Protein AF-A0A3N0V6P9-F1 (afdb_monomer_lite)

Structure (mmCIF, N/CA/C/O backbone):
data_AF-A0A3N0V6P9-F1
#
_entry.id   AF-A0A3N0V6P9-F1
#
loop_
_atom_site.group_PDB
_atom_site.id
_atom_site.type_symbol
_atom_site.label_atom_id
_atom_site.label_alt_id
_atom_site.label_comp_id
_atom_site.label_asym_id
_atom_site.label_entity_id
_atom_site.label_seq_id
_atom_site.pdbx_PDB_ins_code
_atom_site.Cartn_x
_atom_site.Cartn_y
_atom_site.Cartn_z
_atom_site.occupancy
_atom_site.B_iso_or_equiv
_atom_site.auth_seq_id
_atom_site.auth_comp_id
_atom_site.auth_asym_id
_atom_site.auth_atom_id
_atom_site.pdbx_PDB_model_num
ATOM 1 N N . MET A 1 1 ? 48.865 22.570 58.880 1.00 40.47 1 MET A N 1
ATOM 2 C CA . MET A 1 1 ? 48.980 22.251 57.442 1.00 40.47 1 MET A CA 1
ATOM 3 C C . MET A 1 1 ? 47.650 22.568 56.768 1.00 40.47 1 MET A C 1
ATOM 5 O O . MET A 1 1 ? 46.700 21.821 56.925 1.00 40.47 1 MET A O 1
ATOM 9 N N . LEU A 1 2 ? 47.573 23.731 56.116 1.00 27.56 2 LEU A N 1
ATOM 10 C CA . LEU A 1 2 ? 46.720 23.994 54.942 1.00 27.56 2 LEU A CA 1
ATOM 11 C C . LEU A 1 2 ? 47.221 23.118 53.751 1.00 27.56 2 LEU A C 1
ATOM 13 O O . LEU A 1 2 ? 48.358 22.645 53.849 1.00 27.56 2 LEU A O 1
ATOM 17 N N . PRO A 1 3 ? 46.570 23.078 52.564 1.00 42.66 3 PRO A N 1
ATOM 18 C CA . PRO A 1 3 ? 45.131 23.138 52.224 1.00 42.66 3 PRO A CA 1
ATOM 19 C C . PRO A 1 3 ? 44.757 22.201 51.028 1.00 42.66 3 PRO A C 1
ATOM 21 O O . PRO A 1 3 ? 45.489 21.256 50.769 1.00 42.66 3 PRO A O 1
ATOM 24 N N . LEU A 1 4 ? 43.680 22.534 50.280 1.00 27.66 4 LEU A N 1
ATOM 25 C CA . LEU A 1 4 ? 43.169 22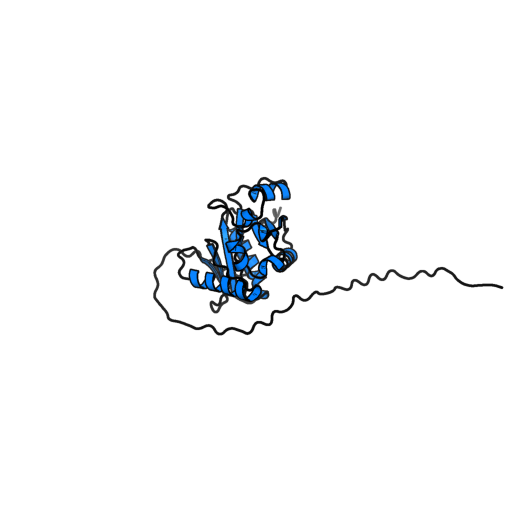.011 48.979 1.00 27.66 4 LEU A CA 1
ATOM 26 C C . LEU A 1 4 ? 42.059 20.942 49.104 1.00 27.66 4 LEU A C 1
ATOM 28 O O . LEU A 1 4 ? 42.207 19.994 49.854 1.00 27.66 4 LEU A O 1
ATOM 32 N N . HIS A 1 5 ? 40.917 20.987 48.406 1.00 30.31 5 HIS A N 1
ATOM 33 C CA . HIS A 1 5 ? 40.491 21.773 47.243 1.00 30.31 5 HIS A CA 1
ATOM 34 C C . HIS A 1 5 ? 38.951 21.914 47.207 1.00 30.31 5 HIS A C 1
ATOM 36 O O . HIS A 1 5 ? 38.216 21.083 47.730 1.00 30.31 5 HIS A O 1
ATOM 42 N N . GLN A 1 6 ? 38.502 22.986 46.552 1.00 37.97 6 GLN A N 1
ATOM 43 C CA . GLN A 1 6 ? 37.127 23.327 46.165 1.00 37.97 6 GLN A CA 1
ATOM 44 C C . GLN A 1 6 ? 36.415 22.226 45.350 1.00 37.97 6 GLN A C 1
ATOM 46 O O . GLN A 1 6 ? 37.093 21.473 44.651 1.00 37.97 6 GLN A O 1
ATOM 51 N N . PRO A 1 7 ? 35.071 22.217 45.269 1.00 30.77 7 PRO A N 1
ATOM 52 C CA . PRO A 1 7 ? 34.388 21.695 44.094 1.00 30.77 7 PRO A CA 1
ATOM 53 C C . PRO A 1 7 ? 34.385 22.753 42.978 1.00 30.77 7 PRO A C 1
ATOM 55 O O . PRO A 1 7 ? 33.879 23.863 43.142 1.00 30.77 7 PRO A O 1
ATOM 58 N N . ALA A 1 8 ? 34.984 22.395 41.843 1.00 31.59 8 ALA A N 1
ATOM 59 C CA . ALA A 1 8 ? 35.006 23.196 40.631 1.00 31.59 8 ALA A CA 1
ATOM 60 C C . ALA A 1 8 ? 33.677 23.083 39.871 1.00 31.59 8 ALA A C 1
ATOM 62 O O . ALA A 1 8 ? 33.212 21.988 39.552 1.00 31.59 8 ALA A O 1
ATOM 63 N N . SER A 1 9 ? 33.108 24.236 39.534 1.00 28.52 9 SER A N 1
ATOM 64 C CA . SER A 1 9 ? 32.105 24.396 38.488 1.00 28.52 9 SER A CA 1
ATOM 65 C C . SER A 1 9 ? 32.720 24.059 37.129 1.00 28.52 9 SER A C 1
ATOM 67 O O . SER A 1 9 ? 33.666 24.726 36.718 1.00 28.52 9 SER A O 1
ATOM 69 N N . PHE A 1 10 ? 32.159 23.093 36.400 1.00 28.36 10 PHE A N 1
ATOM 70 C CA . PHE A 1 10 ? 32.424 22.924 34.969 1.00 28.36 10 PHE A CA 1
ATOM 71 C C . PHE A 1 10 ? 31.134 22.595 34.208 1.00 28.36 10 PHE A C 1
ATOM 73 O O . PHE A 1 10 ? 30.617 21.485 34.244 1.00 28.36 10 PHE A O 1
ATOM 80 N N . LEU A 1 11 ? 30.628 23.639 33.547 1.00 27.77 11 LEU A N 1
ATOM 81 C CA . LEU A 1 11 ? 30.182 23.673 32.152 1.00 27.77 11 LEU A CA 1
ATOM 82 C C . LEU A 1 11 ? 29.432 22.439 31.619 1.00 27.77 11 LEU A C 1
ATOM 84 O O . LEU A 1 11 ? 30.014 21.527 31.035 1.00 27.77 11 LEU A O 1
ATOM 88 N N . THR A 1 12 ? 28.102 22.525 31.657 1.00 27.66 12 THR A N 1
ATOM 89 C CA . THR A 1 12 ? 27.216 21.826 30.720 1.00 27.66 12 THR A CA 1
ATOM 90 C C . THR A 1 12 ? 27.482 22.348 29.306 1.00 27.66 12 THR A C 1
ATOM 92 O O . THR A 1 12 ? 26.934 23.369 28.900 1.00 27.66 12 THR A O 1
ATOM 95 N N . THR A 1 13 ? 28.329 21.657 28.544 1.00 28.89 13 THR A N 1
ATOM 96 C CA . THR A 1 13 ? 28.340 21.767 27.080 1.00 28.89 13 THR A CA 1
ATOM 97 C C . THR A 1 13 ? 27.457 20.658 26.530 1.00 28.89 13 THR A C 1
ATOM 99 O O . THR A 1 13 ? 27.860 19.505 26.408 1.00 28.89 13 THR A O 1
ATOM 102 N N . SER A 1 14 ? 26.218 21.017 26.215 1.00 30.06 14 SER A N 1
ATOM 103 C CA . SER A 1 14 ? 25.311 20.235 25.383 1.00 30.06 14 SER A CA 1
ATOM 104 C C . SER A 1 14 ? 25.813 20.249 23.937 1.00 30.06 14 SER A C 1
ATOM 106 O O . SER A 1 14 ? 25.394 21.071 23.126 1.00 30.06 14 SER A O 1
ATOM 108 N N . GLY A 1 15 ? 26.740 19.346 23.619 1.00 28.70 15 GLY A N 1
ATOM 109 C CA . GLY A 1 15 ? 27.091 18.995 22.246 1.00 28.70 15 GLY A CA 1
ATOM 110 C C . GLY A 1 15 ? 26.073 17.999 21.701 1.00 28.70 15 GLY A C 1
ATOM 111 O O . GLY A 1 15 ? 26.207 16.796 21.915 1.00 28.70 15 GLY A O 1
ATOM 112 N N . GLN A 1 16 ? 25.038 18.491 21.017 1.00 29.91 16 GLN A N 1
ATOM 113 C CA . GLN A 1 16 ? 24.181 17.651 20.184 1.00 29.91 16 GLN A CA 1
ATOM 114 C C . GLN A 1 16 ? 25.020 17.094 19.028 1.00 29.91 16 GLN A C 1
ATOM 116 O O . GLN A 1 16 ? 25.250 17.763 18.023 1.00 29.91 16 GLN A O 1
ATOM 121 N N . ALA A 1 17 ? 25.484 15.855 19.167 1.00 25.83 17 ALA A N 1
ATOM 122 C CA . ALA A 1 17 ? 25.951 15.073 18.037 1.00 25.83 17 ALA A CA 1
ATOM 123 C C . ALA A 1 17 ? 24.723 14.660 17.212 1.00 25.83 17 ALA A C 1
ATOM 125 O O . ALA A 1 17 ? 24.085 13.639 17.478 1.00 25.83 17 ALA A O 1
ATOM 126 N N . SER A 1 18 ? 24.381 15.480 16.215 1.00 26.09 18 SER A N 1
ATOM 127 C CA . SER A 1 18 ? 23.508 15.092 15.106 1.00 26.09 18 SER A CA 1
ATOM 128 C C . SER A 1 18 ? 24.147 13.908 14.391 1.00 26.09 18 SER A C 1
ATOM 130 O O . SER A 1 18 ? 24.982 14.059 13.503 1.00 26.09 18 SER A O 1
ATOM 132 N N . THR A 1 19 ? 23.781 12.706 14.822 1.00 22.33 19 THR A N 1
ATOM 133 C CA . THR A 1 19 ? 24.154 11.478 14.133 1.00 22.33 19 THR A CA 1
ATOM 134 C C . THR A 1 19 ? 23.212 11.342 12.946 1.00 22.33 19 THR A C 1
ATOM 136 O O . THR A 1 19 ? 22.103 10.822 13.060 1.00 22.33 19 THR A O 1
ATOM 139 N N . THR A 1 20 ? 23.640 11.874 11.802 1.00 24.67 20 THR A N 1
ATOM 140 C CA . THR A 1 20 ? 23.042 11.600 10.496 1.00 24.67 20 THR A CA 1
ATOM 141 C C . THR A 1 20 ? 23.155 10.101 10.237 1.00 24.67 20 THR A C 1
ATOM 143 O O . THR A 1 20 ? 24.184 9.613 9.777 1.00 24.67 20 THR A O 1
ATOM 146 N N . LEU A 1 21 ? 22.102 9.349 10.565 1.00 22.59 21 LEU A N 1
ATOM 147 C CA . LEU A 1 21 ? 21.985 7.954 10.165 1.00 22.59 21 LEU A CA 1
ATOM 148 C C . LEU A 1 21 ? 21.672 7.937 8.663 1.00 22.59 21 LEU A C 1
ATOM 150 O O . LEU A 1 21 ? 20.522 8.106 8.242 1.00 22.59 21 LEU A O 1
ATOM 154 N N . ALA A 1 22 ? 22.721 7.798 7.855 1.00 22.44 22 ALA A N 1
ATOM 155 C CA . ALA A 1 22 ? 22.598 7.468 6.447 1.00 22.44 22 ALA A CA 1
ATOM 156 C C . ALA A 1 22 ? 21.789 6.168 6.329 1.00 22.44 22 ALA A C 1
ATOM 158 O O . ALA A 1 22 ? 22.119 5.151 6.941 1.00 22.44 22 ALA A O 1
ATOM 159 N N . LEU A 1 23 ? 20.695 6.216 5.570 1.00 26.66 23 LEU A N 1
ATOM 160 C CA . LEU A 1 23 ? 20.046 5.003 5.085 1.00 26.66 23 LEU A CA 1
ATOM 161 C C . LEU A 1 23 ? 21.101 4.241 4.265 1.00 26.66 23 LEU A C 1
ATOM 163 O O . LEU A 1 23 ? 21.805 4.899 3.496 1.00 26.66 23 LEU A O 1
ATOM 167 N N . PRO A 1 24 ? 21.247 2.912 4.407 1.00 23.08 24 PRO A N 1
ATOM 168 C CA . PRO A 1 24 ? 22.147 2.172 3.537 1.00 23.08 24 PRO A CA 1
ATOM 169 C C . PRO A 1 24 ? 21.692 2.405 2.095 1.00 23.08 24 PRO A C 1
ATOM 171 O O . PRO A 1 24 ? 20.557 2.087 1.732 1.00 23.08 24 PRO A O 1
ATOM 174 N N . ALA A 1 25 ? 22.561 3.038 1.310 1.00 27.23 25 ALA A N 1
ATOM 175 C CA . ALA A 1 25 ? 22.415 3.109 -0.129 1.00 27.23 25 ALA A CA 1
ATOM 176 C C . ALA A 1 25 ? 22.449 1.666 -0.636 1.00 27.23 25 ALA A C 1
ATOM 178 O O . ALA A 1 25 ? 23.434 0.955 -0.445 1.00 27.23 25 ALA A O 1
ATOM 179 N N . PHE A 1 26 ? 21.338 1.204 -1.201 1.00 31.56 26 PHE A N 1
ATOM 180 C CA . PHE A 1 26 ? 21.350 -0.016 -1.985 1.00 31.56 26 PHE A CA 1
ATOM 181 C C . PHE A 1 26 ? 21.955 0.364 -3.334 1.00 31.56 26 PHE A C 1
ATOM 183 O O . PHE A 1 26 ? 21.283 1.001 -4.139 1.00 31.56 26 PHE A O 1
ATOM 190 N N . ASP A 1 27 ? 23.229 0.033 -3.548 1.00 23.55 27 ASP A N 1
ATOM 191 C CA . ASP A 1 27 ? 23.855 0.126 -4.867 1.00 23.55 27 ASP A CA 1
ATOM 192 C C . ASP A 1 27 ? 23.111 -0.822 -5.817 1.00 23.55 27 ASP A C 1
ATOM 194 O O . ASP A 1 27 ? 23.246 -2.048 -5.756 1.00 23.55 27 ASP A O 1
ATOM 198 N N . LEU A 1 28 ? 22.255 -0.244 -6.656 1.00 36.72 28 LEU A N 1
ATOM 199 C CA . LEU A 1 28 ? 21.478 -0.942 -7.669 1.00 36.72 28 LEU A CA 1
ATOM 200 C C . LEU A 1 28 ? 22.229 -0.877 -9.007 1.00 36.72 28 LEU A C 1
ATOM 202 O O . LEU A 1 28 ? 22.453 0.213 -9.534 1.00 36.72 28 LEU A O 1
ATOM 206 N N . PRO A 1 29 ? 22.612 -2.017 -9.610 1.00 24.95 29 PRO A N 1
ATOM 207 C CA . PRO A 1 29 ? 23.024 -2.021 -11.003 1.00 24.95 29 PRO A CA 1
ATOM 208 C C . PRO A 1 29 ? 21.803 -1.758 -11.897 1.00 24.95 29 PRO A C 1
ATOM 210 O O . PRO A 1 29 ? 20.787 -2.452 -11.808 1.00 24.95 29 PRO A O 1
ATOM 213 N N . CYS A 1 30 ? 21.933 -0.751 -12.764 1.00 24.05 30 CYS A N 1
ATOM 214 C CA . CYS A 1 30 ? 20.975 -0.393 -13.808 1.00 24.05 30 CYS A CA 1
ATOM 215 C C . CYS A 1 30 ? 20.651 -1.627 -14.673 1.00 24.05 30 CYS A C 1
ATOM 217 O O . CYS A 1 30 ? 21.549 -2.233 -15.262 1.00 24.05 30 CYS A O 1
ATOM 219 N N . MET A 1 31 ? 19.381 -2.038 -14.714 1.00 28.66 31 MET A N 1
ATOM 220 C CA . MET A 1 31 ? 18.925 -3.165 -15.533 1.00 28.66 31 MET A CA 1
ATOM 221 C C . MET A 1 31 ? 18.583 -2.672 -16.947 1.00 28.66 31 MET A C 1
ATOM 223 O O . MET A 1 31 ? 17.867 -1.680 -17.073 1.00 28.66 31 MET A O 1
ATOM 227 N N . PRO A 1 32 ? 19.032 -3.351 -18.017 1.00 26.88 32 PRO A N 1
ATOM 228 C CA . PRO A 1 32 ? 18.647 -2.997 -19.376 1.00 26.88 32 PRO A CA 1
ATOM 229 C C . PRO A 1 32 ? 17.212 -3.454 -19.682 1.00 26.88 32 PRO A C 1
ATOM 231 O O . PRO A 1 32 ? 16.840 -4.604 -19.444 1.00 26.88 32 PRO A O 1
ATOM 234 N N . VAL A 1 33 ? 16.413 -2.543 -20.240 1.00 32.34 33 VAL A N 1
ATOM 235 C CA . VAL A 1 33 ? 15.025 -2.766 -20.669 1.00 32.34 33 VAL A CA 1
ATOM 236 C C . VAL A 1 33 ? 15.004 -3.380 -22.073 1.00 32.34 33 VAL A C 1
ATOM 238 O O . VAL A 1 33 ? 15.502 -2.794 -23.035 1.00 32.34 33 VAL A O 1
ATOM 24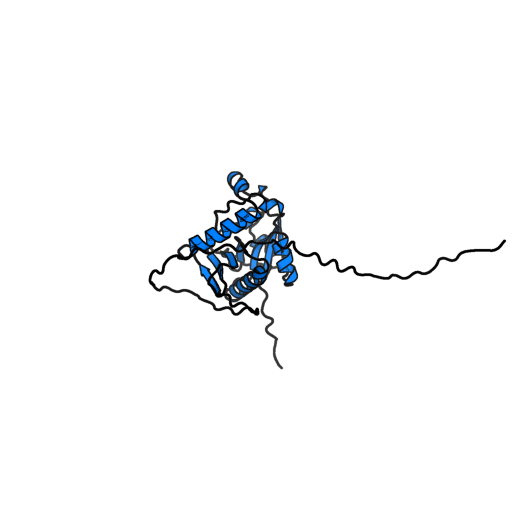1 N N . HIS A 1 34 ? 14.403 -4.564 -22.212 1.00 29.44 34 HIS A N 1
ATOM 242 C CA . HIS A 1 34 ? 14.135 -5.178 -23.513 1.00 29.44 34 HIS A CA 1
ATOM 243 C C . HIS A 1 34 ? 12.886 -4.554 -24.151 1.00 29.44 34 HIS A C 1
ATOM 245 O O . HIS A 1 34 ? 11.764 -4.770 -23.700 1.00 29.44 34 HIS A O 1
ATOM 251 N N . GLN A 1 35 ? 13.085 -3.799 -25.234 1.00 29.03 35 GLN A N 1
ATOM 252 C CA . GLN A 1 35 ? 12.011 -3.241 -26.059 1.00 29.03 35 GLN A CA 1
ATOM 253 C C . GLN A 1 35 ? 11.335 -4.335 -26.898 1.00 29.03 35 GLN A C 1
ATOM 255 O O . GLN A 1 35 ? 12.020 -5.096 -27.584 1.00 29.03 35 GLN A O 1
ATOM 260 N N . HIS A 1 36 ? 9.999 -4.375 -26.921 1.00 31.91 36 HIS A N 1
ATOM 261 C CA . HIS A 1 36 ? 9.228 -5.087 -27.946 1.00 31.91 36 HIS A CA 1
ATOM 262 C C . HIS A 1 36 ? 8.000 -4.279 -28.399 1.00 31.91 36 HIS A C 1
ATOM 264 O O . HIS A 1 36 ? 7.076 -4.037 -27.634 1.00 31.91 36 HIS A O 1
ATOM 270 N N . GLY A 1 37 ? 8.023 -3.898 -29.683 1.00 28.23 37 GLY A N 1
ATOM 271 C CA . GLY A 1 37 ? 6.925 -4.085 -30.643 1.00 28.23 37 GLY A CA 1
ATOM 272 C C . GLY A 1 37 ? 5.592 -3.356 -30.437 1.00 28.23 37 GLY A C 1
ATOM 273 O O . GLY A 1 37 ? 4.727 -3.807 -29.699 1.00 28.23 37 GLY A O 1
ATOM 274 N N . LYS A 1 38 ? 5.374 -2.304 -31.239 1.00 32.94 38 LYS A N 1
ATOM 275 C CA . LYS A 1 38 ? 4.105 -1.571 -31.428 1.00 32.94 38 LYS A CA 1
ATOM 276 C C . LYS A 1 38 ? 2.928 -2.475 -31.847 1.00 32.94 38 LYS A C 1
ATOM 278 O O . LYS A 1 38 ? 3.032 -3.200 -32.832 1.00 32.94 38 LYS A O 1
ATOM 283 N N . GLY A 1 39 ? 1.765 -2.278 -31.219 1.00 26.17 39 GLY A N 1
ATOM 284 C CA . GLY A 1 39 ? 0.455 -2.782 -31.653 1.00 26.17 39 GLY A CA 1
ATOM 285 C C . GLY A 1 39 ? -0.655 -1.755 -31.383 1.00 26.17 39 GLY A C 1
ATOM 286 O O . GLY A 1 39 ? -0.621 -1.054 -30.378 1.00 26.17 39 GLY A O 1
ATOM 287 N N . ARG A 1 40 ? -1.579 -1.593 -32.336 1.00 29.25 40 ARG A N 1
ATOM 288 C CA . ARG A 1 40 ? -2.524 -0.468 -32.486 1.00 29.25 40 ARG A CA 1
ATOM 289 C C . ARG A 1 40 ? -3.658 -0.408 -31.445 1.00 29.25 40 ARG A C 1
ATOM 291 O O . ARG A 1 40 ? -4.061 -1.404 -30.863 1.00 29.25 40 ARG A O 1
ATOM 298 N N . GLN A 1 41 ? -4.168 0.817 -31.306 1.00 35.31 41 GLN A N 1
ATOM 299 C CA . GLN A 1 41 ? -5.192 1.342 -30.398 1.00 35.31 41 GLN A CA 1
ATOM 300 C C . GLN A 1 41 ? -6.560 0.650 -30.492 1.00 35.31 41 GLN A C 1
ATOM 302 O O . GLN A 1 41 ? -7.071 0.464 -31.594 1.00 35.31 41 GLN A O 1
ATOM 307 N N . HIS A 1 42 ? -7.207 0.452 -29.340 1.00 27.98 42 HIS A N 1
ATOM 308 C CA . HIS A 1 42 ? -8.659 0.565 -29.170 1.00 27.98 42 HIS A CA 1
ATOM 309 C C . HIS A 1 42 ? -8.940 1.374 -27.897 1.00 27.98 42 HIS A C 1
ATOM 311 O O . HIS A 1 42 ? -8.311 1.173 -26.859 1.00 27.98 42 HIS A O 1
ATOM 317 N N . ALA A 1 43 ? -9.809 2.371 -28.036 1.00 34.69 43 ALA A N 1
ATOM 318 C CA . ALA A 1 43 ? -10.104 3.383 -27.037 1.00 34.69 43 ALA A CA 1
ATOM 319 C C . ALA A 1 43 ? -11.169 2.889 -26.055 1.00 34.69 43 ALA A C 1
ATOM 321 O O . ALA A 1 43 ? -12.235 2.477 -26.499 1.00 34.69 43 ALA A O 1
ATOM 322 N N . GLN A 1 44 ? -10.909 3.004 -24.748 1.00 30.67 44 GLN A N 1
ATOM 323 C CA . GLN A 1 44 ? -11.935 3.212 -23.722 1.00 30.67 44 GLN A CA 1
ATOM 324 C C . GLN A 1 44 ? -11.306 3.752 -22.423 1.00 30.67 44 GLN A C 1
ATOM 326 O O . GLN A 1 44 ? -10.188 3.403 -22.053 1.00 30.67 44 GLN A O 1
ATOM 331 N N . SER A 1 45 ? -12.035 4.707 -21.843 1.00 34.09 45 SER A N 1
ATOM 332 C CA . SER A 1 45 ? -11.737 5.677 -20.778 1.00 34.09 45 SER A CA 1
ATOM 333 C C . SER A 1 45 ? -10.535 5.403 -19.854 1.00 34.09 45 SER A C 1
ATOM 335 O O . SER A 1 45 ? -10.617 4.635 -18.900 1.00 34.09 45 SER A O 1
ATOM 337 N N . ARG A 1 46 ? -9.425 6.113 -20.102 1.00 34.16 46 ARG A N 1
ATOM 338 C CA . ARG A 1 46 ? -8.271 6.238 -19.198 1.00 34.16 46 ARG A CA 1
ATOM 339 C C . ARG A 1 46 ? -8.406 7.542 -18.415 1.00 34.16 46 ARG A C 1
ATOM 341 O O . ARG A 1 46 ? -8.421 8.608 -19.025 1.00 34.16 46 ARG A O 1
ATOM 348 N N . HIS A 1 47 ? -8.446 7.486 -17.088 1.00 36.38 47 HIS A N 1
ATOM 349 C CA . HIS A 1 47 ? -8.292 8.682 -16.257 1.00 36.38 47 HIS A CA 1
ATOM 350 C C . HIS A 1 47 ? -6.794 8.973 -16.086 1.00 36.38 47 HIS A C 1
ATOM 352 O O . HIS A 1 47 ? -6.168 8.559 -15.115 1.00 36.38 47 HIS A O 1
ATOM 358 N N . HIS A 1 48 ? -6.202 9.618 -17.094 1.00 33.12 48 HIS A N 1
ATOM 359 C CA . HIS A 1 48 ? -4.828 10.117 -17.056 1.00 33.12 48 HIS A CA 1
ATOM 360 C C . HIS A 1 48 ? -4.799 11.421 -16.253 1.00 33.12 48 HIS A C 1
ATOM 362 O O . HIS A 1 48 ? -5.477 12.380 -16.620 1.00 33.12 48 HIS A O 1
ATOM 368 N N . ALA A 1 49 ? -4.034 11.462 -15.165 1.00 30.59 49 ALA A N 1
ATOM 369 C CA .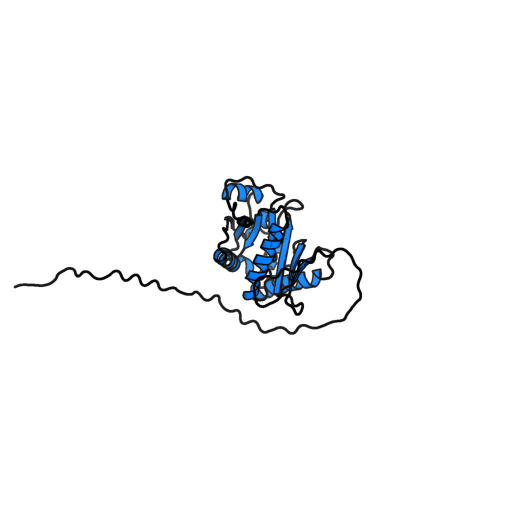 ALA A 1 49 ? -3.726 12.700 -14.463 1.00 30.59 49 ALA A CA 1
ATOM 370 C C . ALA A 1 49 ? -2.222 12.959 -14.598 1.00 30.59 49 ALA A C 1
ATOM 372 O O . ALA A 1 49 ? -1.412 12.296 -13.951 1.00 30.59 49 ALA A O 1
ATOM 373 N N . ASP A 1 50 ? -1.849 13.922 -15.445 1.00 32.94 50 ASP A N 1
ATOM 374 C CA . ASP A 1 50 ? -0.483 14.448 -15.507 1.00 32.94 50 ASP A CA 1
ATOM 375 C C . ASP A 1 50 ? -0.207 15.256 -14.239 1.00 32.94 50 ASP A C 1
ATOM 377 O O . ASP A 1 50 ? -0.447 16.463 -14.161 1.00 32.94 50 ASP A O 1
ATOM 381 N N . VAL A 1 51 ? 0.271 14.577 -13.203 1.00 37.59 51 VAL A N 1
ATOM 382 C CA . VAL A 1 51 ? 0.657 15.229 -11.959 1.00 37.59 51 VAL A CA 1
ATOM 383 C C . VAL A 1 51 ? 2.111 15.685 -12.062 1.00 37.59 51 VAL A C 1
ATOM 385 O O . VAL A 1 51 ? 3.044 14.892 -11.943 1.00 37.59 51 VAL A O 1
ATOM 388 N N . ARG A 1 52 ? 2.321 16.998 -12.191 1.00 34.59 52 ARG A N 1
ATOM 389 C CA . ARG A 1 52 ? 3.645 17.614 -12.018 1.00 34.59 52 ARG A CA 1
ATOM 390 C C . ARG A 1 52 ? 3.983 17.709 -10.528 1.00 34.59 52 ARG A C 1
ATOM 392 O O . ARG A 1 52 ? 3.653 18.692 -9.873 1.00 34.59 52 ARG A O 1
ATOM 399 N N . LEU A 1 53 ? 4.634 16.686 -9.985 1.00 42.25 53 LEU A N 1
ATOM 400 C CA . LEU A 1 53 ? 5.232 16.747 -8.649 1.00 42.25 53 LEU A CA 1
ATOM 401 C C . LEU A 1 53 ? 6.524 17.580 -8.718 1.00 42.25 53 LEU A C 1
ATOM 403 O O . LEU A 1 53 ? 7.344 17.363 -9.606 1.00 42.25 53 LEU A O 1
ATOM 407 N N . HIS A 1 54 ? 6.710 18.552 -7.816 1.00 36.69 54 HIS A N 1
ATOM 408 C CA . HIS A 1 54 ? 7.881 19.441 -7.819 1.00 36.69 54 HIS A CA 1
ATOM 409 C C . HIS A 1 54 ? 9.198 18.662 -7.609 1.00 36.69 54 HIS A C 1
ATOM 411 O O . HIS A 1 54 ? 9.592 18.345 -6.488 1.00 36.69 54 HIS A O 1
ATOM 417 N N . GLY A 1 55 ? 9.878 18.387 -8.724 1.00 44.84 55 GLY A N 1
ATOM 418 C CA . GLY A 1 55 ? 11.211 17.805 -8.869 1.00 44.84 55 GLY A CA 1
ATOM 419 C C . GLY A 1 55 ? 11.605 17.799 -10.360 1.00 44.84 55 GLY A C 1
ATOM 420 O O . GLY A 1 55 ? 10.728 17.921 -11.213 1.00 44.84 55 GLY A O 1
ATOM 421 N N . PRO A 1 56 ? 12.895 17.690 -10.721 1.00 46.28 56 PRO A N 1
ATOM 422 C CA . PRO A 1 56 ? 13.366 17.812 -12.111 1.00 46.28 56 PRO A CA 1
ATOM 423 C C . PRO A 1 56 ? 12.975 16.648 -13.043 1.00 46.28 56 PRO A C 1
ATOM 425 O O . PRO A 1 56 ? 13.373 16.646 -14.203 1.00 46.28 56 PRO A O 1
ATOM 428 N N . GLN A 1 57 ? 12.208 15.663 -12.572 1.00 57.75 57 GLN A N 1
ATOM 429 C CA . GLN A 1 57 ? 11.773 14.519 -13.373 1.00 57.75 57 GLN A CA 1
ATOM 430 C C . GLN A 1 57 ? 10.259 14.566 -13.561 1.00 57.75 57 GLN A C 1
ATOM 432 O O . GLN A 1 57 ? 9.499 14.509 -12.595 1.00 57.75 57 GLN A O 1
ATOM 437 N N . GLN A 1 58 ? 9.828 14.686 -14.818 1.00 75.19 58 GLN A N 1
ATOM 438 C CA . GLN A 1 58 ? 8.435 14.463 -15.188 1.00 75.19 58 GLN A CA 1
ATOM 439 C C . GLN A 1 58 ? 8.104 13.002 -14.908 1.00 75.19 58 GLN A C 1
ATOM 441 O O . GLN A 1 58 ? 8.809 12.104 -15.368 1.00 75.19 58 GLN A O 1
ATOM 446 N N . VAL A 1 59 ? 7.050 12.790 -14.130 1.00 87.12 59 VAL A N 1
ATOM 447 C CA . VAL A 1 59 ? 6.548 11.461 -13.813 1.00 87.12 59 VAL A CA 1
ATOM 448 C C . VAL A 1 59 ? 5.108 11.344 -14.271 1.00 87.12 59 VAL A C 1
ATOM 450 O O . VAL A 1 59 ? 4.321 12.279 -14.124 1.00 87.12 59 VAL A O 1
ATOM 453 N N . THR A 1 60 ? 4.764 10.182 -14.805 1.00 91.25 60 THR A N 1
ATOM 454 C CA . THR A 1 60 ? 3.399 9.844 -15.194 1.00 91.25 60 THR A CA 1
ATOM 455 C C . THR A 1 60 ? 2.802 8.937 -14.132 1.00 91.25 60 THR A C 1
ATOM 457 O O . THR A 1 60 ? 3.395 7.920 -13.764 1.00 91.25 60 THR A O 1
ATOM 460 N N . VAL A 1 61 ? 1.617 9.298 -13.641 1.00 92.88 61 VAL A N 1
ATOM 461 C CA . VAL A 1 61 ? 0.846 8.493 -12.690 1.00 92.88 61 VAL A CA 1
ATOM 462 C C . VAL A 1 61 ? -0.339 7.885 -13.428 1.00 92.88 61 VAL A C 1
ATOM 464 O O . VAL A 1 61 ? -1.090 8.590 -14.096 1.00 92.88 61 VAL A O 1
ATOM 467 N N . THR A 1 62 ? -0.511 6.570 -13.334 1.00 94.19 62 THR A N 1
ATOM 468 C CA . THR A 1 62 ? -1.625 5.855 -13.978 1.00 94.19 62 THR A CA 1
ATOM 469 C C . THR A 1 62 ? -2.251 4.868 -13.004 1.00 94.19 62 THR A C 1
ATOM 471 O O . THR A 1 62 ? -1.545 4.263 -12.201 1.00 94.19 62 THR A O 1
ATOM 474 N N . MET A 1 63 ? -3.578 4.733 -13.070 1.00 95.25 63 MET A N 1
ATOM 475 C CA . MET A 1 63 ? -4.339 3.717 -12.348 1.00 95.25 63 MET A CA 1
ATOM 476 C C . MET A 1 63 ? -4.740 2.591 -13.302 1.00 95.25 63 MET A C 1
ATOM 478 O O . MET A 1 63 ? -5.331 2.856 -14.351 1.00 95.25 63 MET A O 1
ATOM 482 N N . SER A 1 64 ? -4.469 1.352 -12.902 1.00 96.88 64 SER A N 1
ATOM 483 C CA . SER A 1 64 ? -4.688 0.153 -13.707 1.00 96.88 64 SER A CA 1
ATOM 484 C C . SER A 1 64 ? -5.518 -0.871 -12.931 1.00 96.88 64 SER A C 1
ATOM 486 O O . SER A 1 64 ? -5.095 -1.413 -11.902 1.00 96.88 64 SER A O 1
ATOM 488 N N . GLY A 1 65 ? -6.724 -1.135 -13.437 1.00 96.44 65 GLY A N 1
ATOM 489 C CA . GLY A 1 65 ? -7.642 -2.135 -12.893 1.00 96.44 65 GLY A CA 1
ATOM 490 C C . GLY A 1 65 ? -7.260 -3.581 -13.251 1.00 96.44 65 GLY A C 1
ATOM 491 O O . GLY A 1 65 ? -6.204 -3.814 -13.845 1.00 96.44 65 GLY A O 1
ATOM 492 N N . PRO A 1 66 ? -8.110 -4.565 -12.905 1.00 94.81 66 PRO A N 1
ATOM 493 C CA . PRO A 1 66 ? -7.842 -5.985 -13.150 1.00 94.81 66 PRO A CA 1
ATOM 494 C C . PRO A 1 66 ? -7.627 -6.344 -14.627 1.00 94.81 66 PRO A C 1
ATOM 496 O O . PRO A 1 66 ? -6.741 -7.139 -14.925 1.00 94.81 66 PRO A O 1
ATOM 499 N N . ASP A 1 67 ? -8.375 -5.711 -15.535 1.00 96.19 67 ASP A N 1
ATOM 500 C CA . ASP A 1 67 ? -8.354 -6.007 -16.977 1.00 96.19 67 ASP A CA 1
ATOM 501 C C . ASP A 1 67 ? -7.425 -5.075 -17.779 1.00 96.19 67 ASP A C 1
ATOM 503 O O . ASP A 1 67 ? -7.466 -5.032 -19.010 1.00 96.19 67 ASP A O 1
ATOM 507 N N . ALA A 1 68 ? -6.600 -4.276 -17.096 1.00 96.75 68 ALA A N 1
ATOM 508 C CA . ALA A 1 68 ? -5.702 -3.336 -17.754 1.00 96.75 68 ALA A CA 1
ATOM 509 C C . ALA A 1 68 ? -4.588 -4.066 -18.527 1.00 96.75 68 ALA A C 1
ATOM 511 O O . ALA A 1 68 ? -4.017 -5.048 -18.058 1.00 96.75 68 ALA A O 1
ATOM 512 N N . ALA A 1 69 ? -4.230 -3.559 -19.709 1.00 97.00 69 ALA A N 1
ATOM 513 C CA . ALA A 1 69 ? -3.235 -4.202 -20.574 1.00 97.00 69 ALA A CA 1
ATOM 514 C C . ALA A 1 69 ? -1.821 -4.258 -19.958 1.00 97.00 69 ALA A C 1
ATOM 516 O O . ALA A 1 69 ? -1.057 -5.174 -20.248 1.00 97.00 69 ALA A O 1
ATOM 517 N N . ASP A 1 70 ? -1.475 -3.299 -19.098 1.00 96.69 70 ASP A N 1
ATOM 518 C CA . ASP A 1 70 ? -0.193 -3.219 -18.390 1.00 96.69 70 ASP A CA 1
ATOM 519 C C . ASP A 1 70 ? -0.183 -4.017 -17.075 1.00 96.69 70 ASP A C 1
ATOM 521 O O . ASP A 1 70 ? 0.832 -4.086 -16.384 1.00 96.69 70 ASP A O 1
ATOM 525 N N . ARG A 1 71 ? -1.296 -4.666 -16.716 1.00 97.44 71 ARG A N 1
ATOM 526 C CA . ARG A 1 71 ? -1.473 -5.312 -15.414 1.00 97.44 71 ARG A CA 1
ATOM 527 C C . ARG A 1 71 ? -0.377 -6.323 -15.083 1.00 97.44 71 ARG A C 1
ATOM 529 O O . ARG A 1 71 ? 0.141 -6.318 -13.966 1.00 97.44 71 ARG A O 1
ATOM 536 N N . ALA A 1 72 ? -0.023 -7.173 -16.045 1.00 97.75 72 ALA A N 1
ATOM 537 C CA . ALA A 1 72 ? 0.996 -8.204 -15.865 1.00 97.75 72 ALA A CA 1
ATOM 538 C C . ALA A 1 72 ? 2.393 -7.605 -15.624 1.00 97.75 72 ALA A C 1
ATOM 540 O O . ALA A 1 72 ? 3.153 -8.127 -14.810 1.00 97.75 72 ALA A O 1
ATOM 541 N N . GLU A 1 73 ? 2.712 -6.484 -16.280 1.00 98.00 73 GLU A N 1
ATOM 542 C CA . GLU A 1 73 ? 3.965 -5.749 -16.072 1.00 98.00 73 GLU A CA 1
ATOM 543 C C . GLU A 1 73 ? 4.045 -5.225 -14.633 1.00 98.00 73 GLU A C 1
ATOM 545 O O . GLU A 1 73 ? 5.034 -5.457 -13.938 1.00 98.00 73 GLU A O 1
ATOM 550 N N . LEU A 1 74 ? 2.968 -4.594 -14.150 1.00 98.31 74 LEU A N 1
ATOM 551 C CA . LEU A 1 74 ? 2.900 -4.039 -12.795 1.00 98.31 74 LEU A CA 1
ATOM 552 C C . LEU A 1 74 ? 3.015 -5.126 -11.717 1.00 98.31 74 LEU A C 1
ATOM 554 O O . LEU A 1 74 ? 3.746 -4.967 -10.738 1.00 98.31 74 LEU A O 1
ATOM 558 N N . GLN A 1 75 ? 2.324 -6.253 -11.900 1.00 98.38 75 GLN A N 1
ATOM 559 C CA . GLN A 1 75 ? 2.407 -7.406 -10.999 1.00 98.38 75 GLN A CA 1
ATOM 560 C C . GLN A 1 75 ? 3.811 -8.018 -10.991 1.00 98.38 75 GLN A C 1
ATOM 562 O O . GLN A 1 75 ? 4.356 -8.302 -9.922 1.00 98.38 75 GLN A O 1
ATOM 567 N N . GLY A 1 76 ? 4.421 -8.167 -12.171 1.00 98.12 76 GLY A N 1
ATOM 568 C CA . GLY A 1 76 ? 5.796 -8.634 -12.317 1.00 98.12 76 GLY A CA 1
ATOM 569 C C . GLY A 1 76 ? 6.792 -7.723 -11.602 1.00 98.12 76 GLY A C 1
ATOM 570 O O . GLY A 1 76 ? 7.663 -8.213 -10.885 1.00 98.12 76 GLY A O 1
ATOM 571 N N . TYR A 1 77 ? 6.619 -6.406 -11.719 1.00 97.94 77 TYR A N 1
ATOM 572 C CA . TYR A 1 77 ? 7.440 -5.418 -11.025 1.00 97.94 77 TYR A CA 1
ATOM 573 C C . TYR A 1 77 ? 7.345 -5.556 -9.499 1.00 97.94 77 TYR A C 1
ATOM 575 O O . TYR A 1 77 ? 8.368 -5.682 -8.821 1.00 97.94 77 TYR A O 1
ATOM 583 N N . ILE A 1 78 ? 6.123 -5.614 -8.951 1.00 97.75 78 ILE A N 1
ATOM 584 C CA . ILE A 1 78 ? 5.897 -5.822 -7.511 1.00 97.75 78 ILE A CA 1
ATOM 585 C C . ILE A 1 78 ? 6.568 -7.120 -7.053 1.00 97.75 78 ILE A C 1
ATOM 587 O O . ILE A 1 78 ? 7.335 -7.116 -6.089 1.00 97.75 78 ILE A O 1
ATOM 591 N N . HIS A 1 79 ? 6.311 -8.224 -7.759 1.00 97.81 79 HIS A N 1
ATOM 592 C CA . HIS A 1 79 ? 6.880 -9.527 -7.438 1.00 97.81 79 HIS A CA 1
ATOM 593 C C . HIS A 1 79 ? 8.414 -9.481 -7.391 1.00 97.81 79 HIS A C 1
ATOM 595 O O . HIS A 1 79 ? 9.019 -9.936 -6.422 1.00 97.81 79 HIS A O 1
ATOM 601 N N . GLN A 1 80 ? 9.055 -8.890 -8.403 1.00 97.50 80 GLN A N 1
ATOM 602 C CA . GLN A 1 80 ? 10.514 -8.803 -8.483 1.00 97.50 80 GLN A CA 1
ATOM 603 C C . GLN A 1 80 ? 11.121 -7.997 -7.332 1.00 97.50 80 GLN A C 1
ATOM 605 O O . GLN A 1 80 ? 12.142 -8.413 -6.780 1.00 97.50 80 GLN A O 1
ATOM 610 N N . ILE A 1 81 ? 10.500 -6.883 -6.934 1.00 95.62 81 ILE A N 1
ATOM 611 C CA . ILE A 1 81 ? 10.986 -6.071 -5.811 1.00 95.62 81 ILE A CA 1
ATOM 612 C C . ILE A 1 81 ? 10.887 -6.841 -4.495 1.00 95.62 81 ILE A C 1
ATOM 614 O O . ILE A 1 81 ? 11.869 -6.915 -3.754 1.00 95.62 81 ILE A O 1
ATOM 618 N N . PHE A 1 82 ? 9.744 -7.470 -4.219 1.00 95.81 82 PHE A N 1
ATOM 619 C CA . PHE A 1 82 ? 9.564 -8.269 -3.004 1.00 95.81 82 PHE A CA 1
ATOM 620 C C . PHE A 1 82 ? 10.508 -9.478 -2.968 1.00 95.81 82 PHE A C 1
ATOM 622 O O . PHE A 1 82 ? 11.121 -9.757 -1.933 1.00 95.81 82 PHE A O 1
ATOM 629 N N . LYS A 1 83 ? 10.699 -10.148 -4.108 1.00 96.75 83 LYS A N 1
ATOM 630 C CA . LYS A 1 83 ? 11.638 -11.262 -4.245 1.00 96.75 83 LYS A CA 1
ATOM 631 C C . LYS A 1 83 ? 13.078 -10.831 -4.006 1.00 96.75 83 LYS A C 1
ATOM 633 O O . LYS A 1 83 ? 13.799 -11.510 -3.284 1.00 96.75 83 LYS A O 1
ATOM 638 N N . ARG A 1 84 ? 13.503 -9.698 -4.568 1.00 94.81 84 ARG A N 1
ATOM 639 C CA . ARG A 1 84 ? 14.863 -9.172 -4.388 1.00 94.81 84 ARG A CA 1
ATOM 640 C C . ARG A 1 84 ? 15.120 -8.732 -2.948 1.00 94.81 84 ARG A C 1
ATOM 642 O O . ARG A 1 84 ? 16.163 -9.063 -2.398 1.00 94.81 84 ARG A O 1
ATOM 649 N N . ALA A 1 85 ? 14.191 -7.988 -2.352 1.00 92.88 85 ALA A N 1
ATOM 650 C CA . ALA A 1 85 ? 14.380 -7.403 -1.028 1.00 92.88 85 ALA A CA 1
ATOM 651 C C . ALA A 1 85 ? 14.251 -8.431 0.106 1.00 92.88 85 ALA A C 1
ATOM 653 O O . ALA A 1 85 ? 14.936 -8.313 1.121 1.00 92.88 85 ALA A O 1
ATOM 654 N N . TYR A 1 86 ? 13.378 -9.430 -0.061 1.00 94.94 86 TYR A N 1
ATOM 655 C CA . TYR A 1 86 ? 12.985 -10.323 1.033 1.00 94.94 86 TYR A CA 1
ATOM 656 C C . TYR A 1 86 ? 13.025 -11.812 0.685 1.00 94.94 86 TYR A C 1
ATOM 658 O O . TYR A 1 86 ? 12.705 -12.639 1.535 1.00 94.94 86 TYR A O 1
ATOM 666 N N . GLY A 1 87 ? 13.352 -12.187 -0.552 1.00 96.44 87 GLY A N 1
ATOM 667 C CA . GLY A 1 87 ? 13.150 -13.562 -1.019 1.00 96.44 87 GLY A CA 1
ATOM 668 C C . GLY A 1 87 ? 11.670 -13.961 -1.066 1.00 96.44 87 GLY A C 1
ATOM 669 O O . GLY A 1 87 ? 11.366 -15.149 -1.036 1.00 96.44 87 GLY A O 1
ATOM 670 N N . ALA A 1 88 ? 10.755 -12.986 -1.094 1.00 96.12 88 ALA A N 1
ATOM 671 C CA . ALA A 1 88 ? 9.319 -13.227 -1.068 1.00 96.12 88 ALA A CA 1
ATOM 672 C C . ALA A 1 88 ? 8.760 -13.526 -2.473 1.00 96.12 88 ALA A C 1
ATOM 674 O O . ALA A 1 88 ? 9.073 -12.848 -3.447 1.00 96.12 88 ALA A O 1
ATOM 675 N N . ASP A 1 89 ? 7.887 -14.520 -2.562 1.00 96.75 89 ASP A N 1
ATOM 676 C CA . ASP A 1 89 ? 7.148 -14.957 -3.745 1.00 96.75 89 ASP A CA 1
ATOM 677 C C . ASP A 1 89 ? 5.697 -14.457 -3.663 1.00 96.75 89 ASP A C 1
ATOM 679 O O . ASP A 1 89 ? 4.745 -15.225 -3.526 1.00 96.75 89 ASP A O 1
ATOM 683 N N . VAL A 1 90 ? 5.529 -13.132 -3.686 1.00 93.50 90 VAL A N 1
ATOM 684 C CA . VAL A 1 90 ? 4.202 -12.500 -3.630 1.00 93.50 90 VAL A CA 1
ATOM 685 C C . VAL A 1 90 ? 3.467 -12.736 -4.949 1.00 93.50 90 VAL A C 1
ATOM 687 O O . VAL A 1 90 ? 3.996 -12.420 -6.018 1.00 93.50 90 VAL A O 1
ATOM 690 N N . ARG A 1 91 ? 2.246 -13.278 -4.860 1.00 93.25 91 ARG A N 1
ATOM 691 C CA . ARG A 1 91 ? 1.367 -13.583 -6.007 1.00 93.25 91 ARG A CA 1
ATOM 692 C C . ARG A 1 91 ? -0.036 -12.990 -5.893 1.00 93.25 91 ARG A C 1
ATOM 694 O O . ARG A 1 91 ? -0.764 -12.966 -6.881 1.00 93.25 91 ARG A O 1
ATOM 701 N N . ASP A 1 92 ? -0.384 -12.470 -4.720 1.00 92.31 92 ASP A N 1
ATOM 702 C CA . ASP A 1 92 ? -1.654 -11.799 -4.476 1.00 92.31 92 ASP A CA 1
ATOM 703 C C . ASP A 1 92 ? -1.493 -10.285 -4.617 1.00 92.31 92 ASP A C 1
ATOM 705 O O . ASP A 1 92 ? -0.695 -9.639 -3.925 1.00 92.31 92 ASP A O 1
ATOM 709 N N . PHE A 1 93 ? -2.277 -9.706 -5.525 1.00 95.38 93 PHE A N 1
ATOM 710 C CA . PHE A 1 93 ? -2.211 -8.290 -5.869 1.00 95.38 93 PHE A CA 1
ATOM 711 C C . PHE A 1 93 ? -3.568 -7.618 -5.673 1.00 95.38 93 PHE A C 1
ATOM 713 O O . PHE A 1 93 ? -4.612 -8.181 -6.001 1.00 95.38 93 PHE A O 1
ATOM 720 N N . MET A 1 94 ? -3.555 -6.392 -5.159 1.00 95.50 94 MET A N 1
ATOM 721 C CA . MET A 1 94 ? -4.764 -5.586 -4.970 1.00 95.50 94 MET A CA 1
ATOM 722 C C . MET A 1 94 ? -5.446 -5.235 -6.296 1.00 95.50 94 MET A C 1
ATOM 724 O O . MET A 1 94 ? -4.758 -5.080 -7.302 1.00 95.50 94 MET A O 1
ATOM 728 N N . PRO A 1 95 ? -6.784 -5.089 -6.329 1.00 94.75 95 PRO A N 1
ATOM 729 C CA . PRO A 1 95 ? -7.548 -4.929 -7.568 1.00 94.75 95 PRO A CA 1
ATOM 730 C C . PRO A 1 95 ? -7.133 -3.706 -8.390 1.00 94.75 95 PRO A C 1
ATOM 732 O O . PRO A 1 95 ? -7.055 -3.804 -9.611 1.00 94.75 95 PRO A O 1
ATOM 735 N N . GLN A 1 96 ? -6.801 -2.589 -7.744 1.00 95.31 96 GLN A N 1
ATOM 736 C CA . GLN A 1 96 ? -6.279 -1.399 -8.413 1.00 95.31 96 GLN A CA 1
ATOM 737 C C . GLN A 1 96 ? -4.775 -1.295 -8.171 1.00 95.31 96 GLN A C 1
ATOM 739 O O . GLN A 1 96 ? -4.323 -1.475 -7.040 1.00 95.31 96 GLN A O 1
ATOM 744 N N . LEU A 1 97 ? -4.002 -1.015 -9.218 1.00 97.19 97 LEU A N 1
ATOM 745 C CA . LEU A 1 97 ? -2.574 -0.724 -9.116 1.00 97.19 97 LEU A CA 1
ATOM 746 C C . LEU A 1 97 ? -2.310 0.686 -9.637 1.00 97.19 97 LEU A C 1
ATOM 748 O O . LEU A 1 97 ? -2.679 1.013 -10.761 1.00 97.19 97 LEU A O 1
ATOM 752 N N . LEU A 1 98 ? -1.650 1.503 -8.827 1.00 96.50 98 LEU A N 1
ATOM 753 C CA . LEU A 1 98 ? -1.136 2.805 -9.221 1.00 96.50 98 LEU A CA 1
ATOM 754 C C . LEU A 1 98 ? 0.330 2.643 -9.607 1.00 96.50 98 LEU A C 1
ATOM 756 O O . LEU A 1 98 ? 1.135 2.170 -8.803 1.00 96.50 98 LEU A O 1
ATOM 760 N N . SER A 1 99 ? 0.676 3.047 -10.824 1.00 96.19 99 SER A N 1
ATOM 761 C CA . SER A 1 99 ? 2.046 3.032 -11.331 1.00 96.19 99 SER A CA 1
ATOM 762 C C . SER A 1 99 ? 2.599 4.445 -11.448 1.00 96.19 99 SER A C 1
ATOM 764 O O . SER A 1 99 ? 1.904 5.343 -11.929 1.00 96.19 99 SER A O 1
ATOM 766 N N . LEU A 1 100 ? 3.864 4.606 -11.079 1.00 94.88 100 LEU A N 1
ATOM 767 C CA . LEU A 1 100 ? 4.669 5.790 -11.327 1.00 94.88 100 LEU A CA 1
ATOM 768 C C . LEU A 1 100 ? 5.723 5.447 -12.379 1.00 94.88 100 LEU A C 1
ATOM 770 O O . LEU A 1 100 ? 6.544 4.553 -12.155 1.00 94.88 100 LEU A O 1
ATOM 774 N N . ARG A 1 101 ? 5.709 6.165 -13.499 1.00 94.00 101 ARG A N 1
ATOM 775 C CA . ARG A 1 101 ? 6.696 6.024 -14.573 1.00 94.00 101 ARG A CA 1
ATOM 776 C C . ARG A 1 101 ? 7.497 7.302 -14.743 1.00 94.00 101 ARG A C 1
ATOM 778 O O . ARG A 1 101 ? 6.977 8.382 -14.467 1.00 94.00 101 ARG A O 1
ATOM 785 N N . ASP A 1 102 ? 8.745 7.179 -15.168 1.00 91.38 102 ASP A N 1
ATOM 786 C CA . ASP A 1 102 ? 9.546 8.331 -15.577 1.00 91.38 102 ASP A CA 1
ATOM 787 C C . ASP A 1 102 ? 9.171 8.815 -16.992 1.00 91.38 102 ASP A C 1
ATOM 789 O O . ASP A 1 102 ? 8.267 8.282 -17.641 1.00 91.38 102 ASP A O 1
ATOM 793 N N . ALA A 1 103 ? 9.883 9.830 -17.484 1.00 89.06 103 ALA A N 1
ATOM 794 C CA . ALA A 1 103 ? 9.678 10.386 -18.820 1.00 89.06 103 ALA A CA 1
ATOM 795 C C . ALA A 1 103 ? 10.002 9.404 -19.966 1.00 89.06 103 ALA A C 1
ATOM 797 O O . ALA A 1 103 ? 9.585 9.639 -21.102 1.00 89.06 103 ALA A O 1
ATOM 798 N N . HIS A 1 104 ? 10.739 8.325 -19.693 1.00 90.25 104 HIS A N 1
ATOM 799 C CA . HIS A 1 104 ? 11.047 7.266 -20.654 1.00 90.25 104 HIS A CA 1
ATOM 800 C C . HIS A 1 104 ? 9.986 6.155 -20.658 1.00 90.25 104 HIS A C 1
ATOM 802 O O . HIS A 1 104 ? 9.943 5.352 -21.590 1.00 90.25 104 HIS A O 1
ATOM 808 N N . GLY A 1 105 ? 9.081 6.160 -19.675 1.00 91.19 105 GLY A N 1
ATOM 809 C CA . GLY A 1 105 ? 8.041 5.152 -19.493 1.00 91.19 105 GLY A CA 1
ATOM 810 C C . GLY A 1 105 ? 8.458 4.008 -18.567 1.00 91.19 105 GLY A C 1
ATOM 811 O O . GLY A 1 105 ? 7.673 3.071 -18.381 1.00 91.19 105 GLY A O 1
ATOM 812 N N . ASP A 1 106 ? 9.640 4.086 -17.957 1.00 92.44 106 ASP A N 1
ATOM 813 C CA . ASP A 1 106 ? 10.161 3.048 -17.075 1.00 92.44 106 ASP A CA 1
ATOM 814 C C . ASP A 1 106 ? 9.497 3.118 -15.697 1.00 92.44 106 ASP A C 1
ATOM 816 O O . ASP A 1 106 ? 9.235 4.194 -15.154 1.00 92.44 106 ASP A O 1
ATOM 820 N N . LEU A 1 107 ? 9.199 1.951 -15.115 1.00 95.12 107 LEU A N 1
ATOM 821 C CA . LEU A 1 107 ? 8.546 1.854 -13.808 1.00 95.12 107 LEU A CA 1
ATOM 822 C C . LEU A 1 107 ? 9.488 2.280 -12.677 1.00 95.12 107 LEU A C 1
ATOM 824 O O . LEU A 1 107 ? 10.439 1.581 -12.322 1.00 95.12 107 LEU A O 1
ATOM 828 N N . LEU A 1 108 ? 9.144 3.393 -12.034 1.00 94.44 108 LEU A N 1
ATOM 829 C CA . LEU A 1 108 ? 9.820 3.892 -10.840 1.00 94.44 108 LEU A CA 1
ATOM 830 C C . LEU A 1 108 ? 9.245 3.293 -9.557 1.00 94.44 108 LEU A C 1
ATOM 832 O O . LEU A 1 108 ? 9.975 3.059 -8.589 1.00 94.44 108 LEU A O 1
ATOM 836 N N . ALA A 1 109 ? 7.925 3.107 -9.527 1.00 95.31 109 ALA A N 1
ATOM 837 C CA . ALA A 1 109 ? 7.218 2.545 -8.390 1.00 95.31 109 ALA A CA 1
ATOM 838 C C . ALA A 1 109 ? 5.826 2.035 -8.776 1.00 95.31 109 ALA A C 1
ATOM 840 O O . ALA A 1 109 ? 5.203 2.532 -9.715 1.00 95.31 109 ALA A O 1
ATOM 841 N N . VAL A 1 110 ? 5.310 1.089 -7.997 1.00 96.88 110 VAL A N 1
ATOM 842 C CA . VAL A 1 110 ? 3.936 0.592 -8.081 1.00 96.88 110 VAL A CA 1
ATOM 843 C C . VAL A 1 110 ? 3.386 0.429 -6.665 1.00 96.88 110 VAL A C 1
ATOM 845 O O . VAL A 1 110 ? 4.097 -0.021 -5.768 1.00 96.88 110 VAL A O 1
ATOM 848 N N . CYS A 1 111 ? 2.120 0.767 -6.443 1.00 96.81 111 CYS A N 1
ATOM 849 C CA . CYS A 1 111 ? 1.400 0.359 -5.239 1.00 96.81 111 CYS A CA 1
ATOM 850 C C . CYS A 1 111 ? 0.013 -0.175 -5.575 1.00 96.81 111 CYS A C 1
ATOM 852 O O . CYS A 1 111 ? -0.603 0.220 -6.560 1.00 96.81 111 CYS A O 1
ATOM 854 N N . GLY A 1 112 ? -0.488 -1.062 -4.728 1.00 96.44 112 GLY A N 1
ATOM 855 C CA . GLY A 1 112 ? -1.845 -1.572 -4.784 1.00 96.44 112 GLY A CA 1
ATOM 856 C C . GLY A 1 112 ? -2.802 -0.772 -3.913 1.00 96.44 112 GLY A C 1
ATOM 857 O O . GLY A 1 112 ? -2.415 -0.266 -2.858 1.00 96.44 112 GLY A O 1
ATOM 858 N N . LEU A 1 113 ? -4.053 -0.686 -4.363 1.00 94.88 113 LEU A N 1
ATOM 859 C CA . LEU A 1 113 ? -5.149 -0.036 -3.663 1.00 94.88 113 LEU A CA 1
ATOM 860 C C . LEU A 1 113 ? -6.388 -0.940 -3.646 1.00 94.88 113 LEU A C 1
ATOM 862 O O . LEU A 1 113 ? -6.746 -1.572 -4.648 1.00 94.88 113 LEU A O 1
ATOM 866 N N . ARG A 1 114 ? -7.064 -0.980 -2.499 1.00 94.19 114 ARG A N 1
ATOM 867 C CA . ARG A 1 114 ? -8.325 -1.703 -2.296 1.00 94.19 114 ARG A CA 1
ATOM 868 C C . ARG A 1 114 ? -9.261 -0.860 -1.436 1.00 94.19 114 ARG A C 1
ATOM 870 O O . ARG A 1 114 ? -8.931 -0.548 -0.297 1.00 94.19 114 ARG A O 1
ATOM 877 N N . HIS A 1 115 ? -10.427 -0.509 -1.968 1.00 92.31 115 HIS A N 1
ATOM 878 C CA . HIS A 1 115 ? -11.466 0.175 -1.193 1.00 92.31 115 HIS A CA 1
ATOM 879 C C . HIS A 1 115 ? -12.130 -0.793 -0.213 1.00 92.31 115 HIS A C 1
ATOM 881 O O . HIS A 1 115 ? -12.384 -1.951 -0.556 1.00 92.31 115 HIS A O 1
ATOM 887 N N . ALA A 1 116 ? -12.388 -0.336 1.012 1.00 91.00 116 ALA A N 1
ATOM 888 C CA . ALA A 1 116 ? -12.927 -1.196 2.065 1.00 91.00 116 ALA A CA 1
ATOM 889 C C . ALA A 1 116 ? -14.436 -1.469 1.931 1.00 91.00 116 ALA A C 1
ATOM 891 O O . ALA A 1 116 ? -14.947 -2.381 2.582 1.00 91.00 116 ALA A O 1
ATOM 892 N N . ASP A 1 117 ? -15.146 -0.701 1.104 1.00 85.38 117 ASP A N 1
ATOM 893 C CA . ASP A 1 117 ? -16.577 -0.863 0.811 1.00 85.38 117 ASP A CA 1
ATOM 894 C C . ASP A 1 117 ? -16.898 -2.167 0.061 1.00 85.38 117 ASP A C 1
ATOM 896 O O . ASP A 1 117 ? -17.940 -2.781 0.276 1.00 85.38 117 ASP A O 1
ATOM 900 N N . SER A 1 118 ? -15.981 -2.603 -0.797 1.00 70.38 118 SER A N 1
ATOM 901 C CA . SER A 1 118 ? -16.199 -3.671 -1.768 1.00 70.38 118 SER A CA 1
ATOM 902 C C . SER A 1 118 ? -15.802 -5.050 -1.250 1.00 70.38 118 SER A C 1
ATOM 904 O O . SER A 1 118 ? -16.409 -6.048 -1.634 1.00 70.38 118 SER A O 1
ATOM 906 N N . THR A 1 119 ? -14.777 -5.134 -0.393 1.00 79.31 119 THR A N 1
ATOM 907 C CA . THR A 1 119 ? -14.234 -6.410 0.098 1.00 79.31 119 THR A CA 1
ATOM 908 C C . THR A 1 119 ? -13.609 -6.288 1.494 1.00 79.31 119 THR A C 1
ATOM 910 O O . THR A 1 119 ? -13.204 -5.196 1.906 1.00 79.31 119 THR A O 1
ATOM 913 N N . PRO A 1 120 ? -13.487 -7.404 2.243 1.00 87.38 120 PRO A N 1
ATOM 914 C CA . PRO A 1 120 ? -12.608 -7.466 3.408 1.00 87.38 120 PRO A CA 1
ATOM 915 C C . PRO A 1 120 ? -11.180 -7.053 3.038 1.00 87.38 120 PRO A C 1
ATOM 917 O O . PRO A 1 120 ? -10.675 -7.421 1.970 1.00 87.38 120 PRO A O 1
ATOM 920 N N . LEU A 1 121 ? -10.528 -6.295 3.918 1.00 94.00 121 LEU A N 1
ATOM 921 C CA . LEU A 1 121 ? -9.157 -5.847 3.689 1.00 94.00 121 LEU A CA 1
ATOM 922 C C . LEU A 1 121 ? -8.172 -6.946 4.081 1.00 94.00 121 LEU A C 1
ATOM 924 O O . LEU A 1 121 ? -8.416 -7.721 5.006 1.00 94.00 121 LEU A O 1
ATOM 928 N N . PHE A 1 122 ? -7.023 -7.004 3.411 1.00 93.69 122 PHE A N 1
ATOM 929 C CA . PHE A 1 122 ? -6.020 -8.020 3.727 1.00 93.69 122 PHE A CA 1
ATOM 930 C C . PHE A 1 122 ? -5.437 -7.807 5.129 1.00 93.69 122 PHE A C 1
ATOM 932 O O . PHE A 1 122 ? -5.297 -8.764 5.893 1.00 93.69 122 PHE A O 1
ATOM 939 N N . LEU A 1 123 ? -5.171 -6.553 5.509 1.00 95.25 123 LEU A N 1
ATOM 940 C CA . LEU A 1 123 ? -4.652 -6.211 6.835 1.00 95.25 123 LEU A CA 1
ATOM 941 C C . LEU A 1 123 ? -5.588 -6.552 8.003 1.00 95.25 123 LEU A C 1
ATOM 943 O O . LEU A 1 123 ? -5.120 -6.630 9.138 1.00 95.25 123 LEU A O 1
ATOM 947 N N . GLU A 1 124 ? -6.879 -6.801 7.753 1.00 96.06 124 GLU A N 1
ATOM 948 C CA . GLU A 1 124 ? -7.821 -7.204 8.807 1.00 96.06 124 GLU A CA 1
ATOM 949 C C . GLU A 1 124 ? -7.484 -8.595 9.352 1.00 96.06 124 GLU A C 1
ATOM 951 O O . GLU A 1 124 ? -7.807 -8.890 10.495 1.00 96.06 124 GLU A O 1
ATOM 956 N N . ARG A 1 125 ? -6.726 -9.412 8.604 1.00 95.38 125 ARG A N 1
ATOM 957 C CA . ARG A 1 125 ? -6.187 -10.691 9.094 1.00 95.38 125 ARG A CA 1
ATOM 958 C C . ARG A 1 125 ? -5.281 -10.521 10.320 1.00 95.38 125 ARG A C 1
ATOM 960 O O . ARG A 1 125 ? -5.161 -11.445 11.118 1.00 95.38 125 ARG A O 1
ATOM 967 N N . TYR A 1 126 ? -4.631 -9.365 10.479 1.00 96.94 126 TYR A N 1
ATOM 968 C CA . TYR A 1 126 ? -3.726 -9.101 11.605 1.00 96.94 126 TYR A CA 1
ATOM 969 C C . TYR A 1 126 ? -4.426 -8.548 12.844 1.00 96.94 126 TYR A C 1
ATOM 971 O O . TYR A 1 126 ? -3.809 -8.490 13.908 1.00 96.94 126 TYR A O 1
ATOM 979 N N . LEU A 1 127 ? -5.674 -8.105 12.704 1.00 96.56 127 LEU A N 1
ATOM 980 C CA . LEU A 1 127 ? -6.415 -7.418 13.750 1.00 96.56 127 LEU A CA 1
ATOM 981 C C . LEU A 1 127 ? -7.468 -8.352 14.351 1.00 96.56 127 LEU A C 1
ATOM 983 O O . LEU A 1 127 ? -8.022 -9.209 13.672 1.00 96.56 127 LEU A O 1
ATOM 987 N N . ASP A 1 128 ? -7.777 -8.154 15.630 1.00 95.44 128 ASP A N 1
ATOM 988 C CA . ASP A 1 128 ? -8.860 -8.882 16.311 1.00 95.44 128 ASP A CA 1
ATOM 989 C C . ASP A 1 128 ? -10.249 -8.285 16.018 1.00 95.44 128 ASP A C 1
ATOM 991 O O . ASP A 1 128 ? -11.270 -8.818 16.446 1.00 95.44 128 ASP A O 1
ATOM 995 N N . MET A 1 129 ? -10.293 -7.162 15.300 1.00 95.00 129 MET A N 1
ATOM 996 C CA . MET A 1 129 ? -11.508 -6.430 14.958 1.00 95.00 129 MET A CA 1
ATOM 997 C C . MET A 1 129 ? -11.379 -5.771 13.578 1.00 95.00 129 MET A C 1
ATOM 999 O O . MET A 1 129 ? -10.257 -5.549 13.112 1.00 95.00 129 MET A O 1
ATOM 1003 N N . PRO A 1 130 ? -12.502 -5.404 12.932 1.00 94.75 130 PRO A N 1
ATOM 1004 C CA . PRO A 1 130 ? -12.481 -4.650 11.684 1.00 94.75 130 PRO A CA 1
ATOM 1005 C C . PRO A 1 130 ? -11.661 -3.363 11.801 1.00 94.75 130 PRO A C 1
ATOM 1007 O O . PRO A 1 130 ? -11.689 -2.686 12.836 1.00 94.75 130 PRO A O 1
ATOM 1010 N N . VAL A 1 131 ? -10.961 -2.984 10.730 1.00 96.00 131 VAL A N 1
ATOM 1011 C CA . VAL A 1 131 ? -9.982 -1.887 10.802 1.00 96.00 131 VAL A CA 1
ATOM 1012 C C . VAL A 1 131 ? -10.622 -0.552 11.204 1.00 96.00 131 VAL A C 1
ATOM 1014 O O . VAL A 1 131 ? -10.001 0.233 11.918 1.00 96.00 131 VAL A O 1
ATOM 1017 N N . GLN A 1 132 ? -11.882 -0.308 10.826 1.00 95.12 132 GLN A N 1
ATOM 1018 C CA . GLN A 1 132 ? -12.600 0.913 11.190 1.00 95.12 132 GLN A CA 1
ATOM 1019 C C . GLN A 1 132 ? -12.818 1.031 12.701 1.00 95.12 132 GLN A C 1
ATOM 1021 O O . GLN A 1 132 ? -12.794 2.135 13.239 1.00 95.12 132 GLN A O 1
ATOM 1026 N N . GLN A 1 133 ? -12.985 -0.099 13.398 1.00 95.44 133 GLN A N 1
ATOM 1027 C CA . GLN A 1 133 ? -13.141 -0.121 14.852 1.00 95.44 133 GLN A CA 1
ATOM 1028 C C . GLN A 1 133 ? -11.797 0.120 15.539 1.00 95.44 133 GLN A C 1
ATOM 1030 O O . GLN A 1 133 ? -11.713 0.968 16.425 1.00 95.44 133 GLN A O 1
ATOM 1035 N N . ALA A 1 134 ? -10.733 -0.545 15.076 1.00 96.38 134 ALA A N 1
ATOM 1036 C CA . ALA A 1 134 ? -9.380 -0.317 15.585 1.00 96.38 134 ALA A CA 1
ATOM 1037 C C . ALA A 1 134 ? -8.966 1.156 15.424 1.00 96.38 134 ALA A C 1
ATOM 1039 O O . ALA A 1 134 ? -8.422 1.771 16.341 1.00 96.38 134 ALA A O 1
ATOM 1040 N N . LEU A 1 135 ? -9.287 1.748 14.274 1.00 95.81 135 LEU A N 1
ATOM 1041 C CA . LEU A 1 135 ? -9.017 3.150 13.995 1.00 95.81 135 LEU A CA 1
ATOM 1042 C C . LEU A 1 135 ? -9.870 4.098 14.846 1.00 95.81 135 LEU A C 1
ATOM 1044 O O . LEU A 1 135 ? -9.360 5.111 15.326 1.00 95.81 135 LEU A O 1
ATOM 1048 N N . ALA A 1 136 ? -11.143 3.771 15.074 1.00 95.62 136 ALA A N 1
ATOM 1049 C CA . ALA A 1 136 ? -12.004 4.558 15.950 1.00 95.62 136 ALA A CA 1
ATOM 1050 C C . ALA A 1 136 ? -11.496 4.568 17.397 1.00 95.62 136 ALA A C 1
ATOM 1052 O O . ALA A 1 136 ? -11.480 5.623 18.027 1.00 95.62 136 ALA A O 1
ATOM 1053 N N . LEU A 1 137 ? -10.998 3.433 17.897 1.00 95.25 137 LEU A N 1
ATOM 1054 C CA . LEU A 1 137 ? -10.348 3.352 19.208 1.00 95.25 137 LEU A CA 1
ATOM 1055 C C . LEU A 1 137 ? -9.059 4.182 19.262 1.00 95.25 137 LEU A C 1
ATOM 1057 O O . LEU A 1 137 ? -8.829 4.892 20.236 1.00 95.25 137 LEU A O 1
ATOM 1061 N N . ALA A 1 138 ? -8.238 4.134 18.209 1.00 94.19 138 ALA A N 1
ATOM 1062 C CA . ALA A 1 138 ? -6.970 4.862 18.155 1.00 94.19 138 ALA A CA 1
ATOM 1063 C C . ALA A 1 138 ? -7.131 6.388 18.014 1.00 94.19 138 ALA A C 1
ATOM 1065 O O . ALA A 1 138 ? -6.225 7.138 18.376 1.00 94.19 138 ALA A O 1
ATOM 1066 N N . THR A 1 139 ? -8.251 6.859 17.456 1.00 92.88 139 THR A N 1
ATOM 1067 C CA . THR A 1 139 ? -8.462 8.281 17.113 1.00 92.88 139 THR A CA 1
ATOM 1068 C C . THR A 1 139 ? -9.578 8.954 17.909 1.00 92.88 139 THR A C 1
ATOM 1070 O O . THR A 1 139 ? -9.699 10.179 17.869 1.00 92.88 139 THR A O 1
ATOM 1073 N N . GLY A 1 140 ? -10.419 8.179 18.599 1.00 93.38 140 GLY A N 1
ATOM 1074 C CA . GLY A 1 140 ? -11.627 8.665 19.266 1.00 93.38 140 GLY A CA 1
ATOM 1075 C C . GLY A 1 140 ? -12.730 9.130 18.306 1.00 93.38 140 GLY A C 1
ATOM 1076 O O . GLY A 1 140 ? -13.675 9.786 18.740 1.00 93.38 140 GLY A O 1
ATOM 1077 N N . LYS A 1 141 ? -12.623 8.837 17.003 1.00 90.62 141 LYS A N 1
ATOM 1078 C CA . LYS A 1 141 ? -13.561 9.295 15.967 1.00 90.62 141 LYS A CA 1
ATOM 1079 C C . LYS A 1 141 ? -14.184 8.113 15.241 1.00 90.62 141 LYS A C 1
ATOM 1081 O O . LYS A 1 141 ? -13.496 7.168 14.881 1.00 90.62 141 LYS A O 1
ATOM 1086 N N . GLN A 1 142 ? -15.482 8.190 14.962 1.00 92.69 142 GLN A N 1
ATOM 1087 C CA . GLN A 1 142 ? -16.132 7.210 14.092 1.00 92.69 142 GLN A CA 1
ATOM 1088 C C . GLN A 1 142 ? -15.591 7.337 12.666 1.00 92.69 142 GLN A C 1
ATOM 1090 O O . GLN A 1 142 ? -15.521 8.442 12.118 1.00 92.69 142 GLN A O 1
ATOM 1095 N N . VAL A 1 143 ? -15.219 6.204 12.073 1.00 92.00 143 VAL A N 1
ATOM 1096 C CA . VAL A 1 143 ? -14.697 6.145 10.708 1.00 92.00 143 VAL A CA 1
ATOM 1097 C C . VAL A 1 143 ? -15.598 5.247 9.861 1.00 92.00 143 VAL A C 1
ATOM 1099 O O . VAL A 1 143 ? -15.572 4.029 10.032 1.00 92.00 143 VAL A O 1
ATOM 1102 N N . PRO A 1 144 ? -16.411 5.827 8.964 1.00 92.38 144 PRO A N 1
ATOM 1103 C CA . PRO A 1 144 ? -17.171 5.068 7.980 1.00 92.38 144 PRO A CA 1
ATOM 1104 C C . PRO A 1 144 ? -16.252 4.213 7.104 1.00 92.38 144 PRO A C 1
ATOM 1106 O O . PRO A 1 144 ? -15.162 4.647 6.720 1.00 92.38 144 PRO A O 1
ATOM 1109 N N . ARG A 1 145 ? -16.681 2.986 6.800 1.00 92.75 145 ARG A N 1
ATOM 1110 C CA . ARG A 1 145 ? -15.851 2.001 6.094 1.00 92.75 145 ARG A CA 1
ATOM 1111 C C . ARG A 1 145 ? -15.572 2.437 4.656 1.00 92.75 145 ARG A C 1
ATOM 1113 O O . ARG A 1 145 ? -14.462 2.268 4.178 1.00 92.75 145 ARG A O 1
ATOM 1120 N N . GLU A 1 146 ? -16.537 3.071 4.011 1.00 92.50 146 GLU A N 1
ATOM 1121 C CA . GLU A 1 146 ? -16.459 3.630 2.661 1.00 92.50 146 GLU A CA 1
ATOM 1122 C C . GLU A 1 146 ? -15.412 4.745 2.502 1.00 92.50 146 GLU A C 1
ATOM 1124 O O . GLU A 1 146 ? -15.039 5.101 1.392 1.00 92.50 146 GLU A O 1
ATOM 1129 N N . GLN A 1 147 ? -14.889 5.280 3.607 1.00 92.44 147 GLN A N 1
ATOM 1130 C CA . GLN A 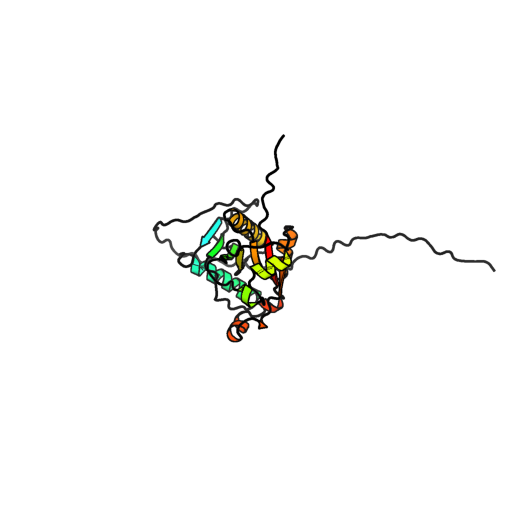1 147 ? -13.842 6.303 3.590 1.00 92.44 147 GLN A CA 1
ATOM 1131 C C . GLN A 1 147 ? -12.448 5.736 3.860 1.00 92.44 147 GLN A C 1
ATOM 1133 O O . GLN A 1 147 ? -11.497 6.507 4.051 1.00 92.44 147 GLN A O 1
ATOM 1138 N N . LEU A 1 148 ? -12.337 4.410 3.928 1.00 94.56 148 LEU A N 1
ATOM 1139 C CA . LEU A 1 148 ? -11.093 3.690 4.119 1.00 94.56 148 LEU A CA 1
ATOM 1140 C C . LEU A 1 148 ? -10.627 3.091 2.801 1.00 94.56 148 LEU A C 1
ATOM 1142 O O . LEU A 1 148 ? -11.363 2.367 2.126 1.00 94.56 148 LEU A O 1
ATOM 1146 N N . ILE A 1 149 ? -9.349 3.297 2.513 1.00 95.19 149 ILE A N 1
ATOM 1147 C CA . ILE A 1 149 ? -8.655 2.552 1.476 1.00 95.19 149 ILE A CA 1
ATOM 1148 C C . ILE A 1 149 ? -7.460 1.824 2.066 1.00 95.19 149 ILE A C 1
ATOM 1150 O O . ILE A 1 149 ? -6.691 2.379 2.851 1.00 95.19 149 ILE A O 1
ATOM 1154 N N . GLU A 1 150 ? -7.300 0.569 1.680 1.00 96.88 150 GLU A N 1
ATOM 1155 C CA . GLU A 1 150 ? -6.092 -0.185 1.947 1.00 96.88 150 GLU A CA 1
ATOM 1156 C C . GLU A 1 150 ? -5.050 0.105 0.874 1.00 96.88 150 GLU A C 1
ATOM 1158 O O . GLU A 1 150 ? -5.338 0.023 -0.321 1.00 96.88 150 GLU A O 1
ATOM 1163 N N . ILE A 1 151 ? -3.834 0.412 1.318 1.00 95.81 151 ILE A N 1
ATOM 1164 C CA . ILE A 1 151 ? -2.659 0.526 0.464 1.00 95.81 151 ILE A CA 1
ATOM 1165 C C . ILE A 1 151 ? -1.709 -0.617 0.805 1.00 95.81 151 ILE A C 1
ATOM 1167 O O . ILE A 1 151 ? -1.311 -0.818 1.954 1.00 95.81 151 ILE A O 1
ATOM 1171 N N . GLY A 1 152 ? -1.331 -1.372 -0.217 1.00 94.94 152 GLY A N 1
ATOM 1172 C CA . GLY A 1 152 ? -0.434 -2.514 -0.108 1.00 94.94 152 GLY A CA 1
ATOM 1173 C C . GLY A 1 152 ? 0.349 -2.698 -1.393 1.00 94.94 152 GLY A C 1
ATOM 1174 O O . GLY A 1 152 ? 0.411 -1.791 -2.218 1.00 94.94 152 GLY A O 1
ATOM 1175 N N . ASN A 1 153 ? 1.011 -3.846 -1.542 1.00 94.88 153 ASN A N 1
ATOM 1176 C CA . ASN A 1 153 ? 1.874 -4.122 -2.694 1.00 94.88 153 ASN A CA 1
ATOM 1177 C C . ASN A 1 153 ? 2.831 -2.949 -3.043 1.00 94.88 153 ASN A C 1
ATOM 1179 O O . ASN A 1 153 ? 3.090 -2.708 -4.218 1.00 94.88 153 ASN A O 1
ATOM 1183 N N . LEU A 1 154 ? 3.316 -2.187 -2.045 1.00 93.88 154 LEU A N 1
ATOM 1184 C CA . LEU A 1 154 ? 4.195 -1.036 -2.283 1.00 93.88 154 LEU A CA 1
ATOM 1185 C C . LEU A 1 154 ? 5.567 -1.532 -2.741 1.00 93.88 154 LEU A C 1
ATOM 1187 O O . LEU A 1 154 ? 6.317 -2.115 -1.959 1.00 93.88 154 LEU A O 1
ATOM 1191 N N . ALA A 1 155 ? 5.891 -1.264 -3.996 1.00 93.75 155 ALA A N 1
ATOM 1192 C CA . ALA A 1 155 ? 7.122 -1.654 -4.651 1.00 93.75 155 ALA A CA 1
ATOM 1193 C C . ALA A 1 155 ? 7.779 -0.396 -5.227 1.00 93.75 155 ALA A C 1
ATOM 1195 O O . ALA A 1 155 ? 7.216 0.263 -6.096 1.00 93.75 155 ALA A O 1
ATOM 1196 N N . VAL A 1 156 ? 8.957 -0.035 -4.722 1.00 91.00 156 VAL A N 1
ATOM 1197 C CA . VAL A 1 156 ? 9.693 1.159 -5.157 1.00 91.00 156 VAL A CA 1
ATOM 1198 C C . VAL A 1 156 ? 11.076 0.724 -5.613 1.00 91.00 156 VAL A C 1
ATOM 1200 O O . VAL A 1 156 ? 11.801 0.119 -4.825 1.00 91.00 156 VAL A O 1
ATOM 1203 N N . GLY A 1 157 ? 11.422 1.011 -6.869 1.00 84.19 157 GLY A N 1
ATOM 1204 C CA . GLY A 1 157 ? 12.702 0.599 -7.447 1.00 84.19 157 GLY A CA 1
ATOM 1205 C C . GLY A 1 157 ? 13.886 1.315 -6.809 1.00 84.19 157 GLY A C 1
ATOM 1206 O O . GLY A 1 157 ? 14.875 0.675 -6.474 1.00 84.19 157 GLY A O 1
ATOM 1207 N N . GLU A 1 158 ? 13.739 2.621 -6.578 1.00 82.94 158 GLU A N 1
ATOM 1208 C CA . GLU A 1 158 ? 14.782 3.486 -6.023 1.00 82.94 158 GLU A CA 1
ATOM 1209 C C . GLU A 1 158 ? 14.253 4.316 -4.844 1.00 82.94 158 GLU A C 1
ATOM 1211 O O . GLU A 1 158 ? 13.163 4.895 -4.940 1.00 82.94 158 GLU A O 1
ATOM 1216 N N . PRO A 1 159 ? 15.005 4.476 -3.736 1.00 77.94 159 PRO A N 1
ATOM 1217 C CA . PRO A 1 159 ? 14.551 5.250 -2.578 1.00 77.94 159 PRO A CA 1
ATOM 1218 C C . 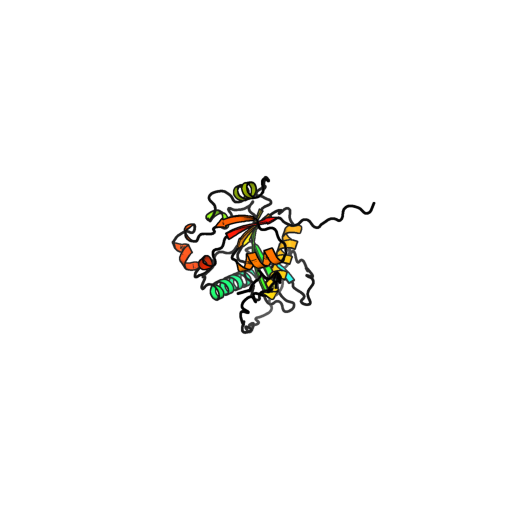PRO A 1 159 ? 14.098 6.679 -2.917 1.00 77.94 159 PRO A C 1
ATOM 1220 O O . PRO A 1 159 ? 13.158 7.188 -2.297 1.00 77.94 159 PRO A O 1
ATOM 1223 N N . SER A 1 160 ? 14.717 7.306 -3.922 1.00 79.94 160 SER A N 1
ATOM 1224 C CA . SER A 1 160 ? 14.378 8.645 -4.424 1.00 79.94 160 SER A CA 1
ATOM 1225 C C . SER A 1 160 ? 12.928 8.754 -4.915 1.00 79.94 160 SER A C 1
ATOM 1227 O O . SER A 1 160 ? 12.284 9.780 -4.675 1.00 79.94 160 SER A O 1
ATOM 1229 N N . SER A 1 161 ? 12.385 7.682 -5.500 1.00 84.06 161 SER A N 1
ATOM 1230 C CA . SER A 1 161 ? 11.023 7.607 -6.044 1.00 84.06 161 SER A CA 1
ATOM 1231 C C . SER A 1 161 ? 9.943 7.458 -4.971 1.00 84.06 161 SER A C 1
ATOM 1233 O O . SER A 1 161 ? 8.769 7.720 -5.236 1.00 84.06 161 SER A O 1
ATOM 1235 N N . SER A 1 162 ? 10.316 7.107 -3.733 1.00 83.31 162 SER A N 1
ATOM 1236 C CA . SER A 1 162 ? 9.354 6.907 -2.635 1.00 83.31 162 SER A CA 1
ATOM 1237 C C . SER A 1 162 ? 8.528 8.162 -2.356 1.00 83.31 162 SER A C 1
ATOM 1239 O O . SER A 1 162 ? 7.326 8.077 -2.124 1.00 83.31 162 SER A O 1
ATOM 1241 N N . ARG A 1 163 ? 9.155 9.347 -2.402 1.00 83.00 163 ARG A N 1
ATOM 1242 C CA . ARG A 1 163 ? 8.452 10.619 -2.162 1.00 83.00 163 ARG A CA 1
ATOM 1243 C C . ARG A 1 163 ? 7.427 10.907 -3.252 1.00 83.00 163 ARG A C 1
ATOM 1245 O O . ARG A 1 163 ? 6.322 11.335 -2.936 1.00 83.00 163 ARG A O 1
ATOM 1252 N N . CYS A 1 164 ? 7.776 10.633 -4.508 1.00 85.75 164 CYS A N 1
ATOM 1253 C CA . CYS A 1 164 ? 6.864 10.811 -5.631 1.00 85.75 164 CYS A CA 1
ATOM 1254 C C . CYS A 1 164 ? 5.668 9.862 -5.528 1.00 85.75 164 CYS A C 1
ATOM 1256 O O . CYS A 1 164 ? 4.535 10.299 -5.705 1.00 85.75 164 CYS A O 1
ATOM 1258 N N . LEU A 1 165 ? 5.898 8.596 -5.157 1.00 87.19 165 LEU A N 1
ATOM 1259 C CA . LEU A 1 165 ? 4.813 7.642 -4.924 1.00 87.19 165 LEU A CA 1
ATOM 1260 C C . LEU A 1 165 ? 3.880 8.112 -3.798 1.00 87.19 165 LEU A C 1
ATOM 1262 O O . LEU A 1 165 ? 2.666 8.125 -3.972 1.00 87.19 165 LEU A O 1
ATOM 1266 N N . LEU A 1 166 ? 4.433 8.531 -2.657 1.00 86.31 166 LEU A N 1
ATOM 1267 C CA . LEU A 1 166 ? 3.634 9.018 -1.529 1.00 86.31 166 LEU A CA 1
ATOM 1268 C C . LEU A 1 166 ? 2.817 10.265 -1.893 1.00 86.31 166 LEU A C 1
ATOM 1270 O O . LEU A 1 166 ? 1.655 10.370 -1.504 1.00 86.31 166 LEU A O 1
ATOM 1274 N N . ALA A 1 167 ? 3.385 11.181 -2.679 1.00 85.94 167 ALA A N 1
ATOM 1275 C CA . ALA A 1 167 ? 2.662 12.348 -3.171 1.00 85.94 167 ALA A CA 1
ATOM 1276 C C . ALA A 1 167 ? 1.555 11.969 -4.173 1.00 85.94 167 ALA A C 1
ATOM 1278 O O . ALA A 1 167 ? 0.446 12.493 -4.078 1.00 85.94 167 ALA A O 1
ATOM 1279 N N . ALA A 1 168 ? 1.812 11.020 -5.079 1.00 87.31 168 ALA A N 1
ATOM 1280 C CA . ALA A 1 168 ? 0.810 10.499 -6.010 1.00 87.31 168 ALA A CA 1
ATOM 1281 C C . ALA A 1 168 ? -0.362 9.826 -5.274 1.00 87.31 168 ALA A C 1
ATOM 1283 O O . ALA A 1 168 ? -1.522 10.102 -5.580 1.00 87.31 168 ALA A O 1
ATOM 1284 N N . ILE A 1 169 ? -0.068 9.013 -4.253 1.00 88.56 169 ILE A N 1
ATOM 1285 C CA . ILE A 1 169 ? -1.077 8.432 -3.358 1.00 88.56 169 ILE A CA 1
ATOM 1286 C C . ILE A 1 169 ? -1.887 9.541 -2.686 1.00 88.56 169 ILE A C 1
ATOM 1288 O O . ILE A 1 169 ? -3.113 9.499 -2.714 1.00 88.56 169 ILE A O 1
ATOM 1292 N N . SER A 1 170 ? -1.223 10.546 -2.106 1.00 86.44 170 SER A N 1
ATOM 1293 C CA . SER A 1 170 ? -1.910 11.654 -1.437 1.00 86.44 170 SER A CA 1
ATOM 1294 C C . SER A 1 170 ? -2.888 12.346 -2.384 1.00 86.44 170 SER A C 1
ATOM 1296 O O . SER A 1 170 ? -4.051 12.530 -2.037 1.00 86.44 170 SER A O 1
ATOM 1298 N N . LEU A 1 171 ? -2.449 12.682 -3.599 1.00 83.25 171 LEU A N 1
ATOM 1299 C CA . LEU A 1 171 ? -3.291 13.333 -4.603 1.00 83.25 171 LEU A CA 1
ATOM 1300 C C . LEU A 1 171 ? -4.476 12.469 -5.030 1.00 83.25 171 LEU A C 1
ATOM 1302 O O . LEU A 1 171 ? -5.584 12.985 -5.157 1.00 83.25 171 LEU A O 1
ATOM 1306 N N . TYR A 1 172 ? -4.274 11.159 -5.176 1.00 85.81 172 TYR A N 1
ATOM 1307 C CA . TYR A 1 172 ? -5.373 10.230 -5.417 1.00 85.81 172 TYR A CA 1
ATOM 1308 C C . TYR A 1 172 ? -6.405 10.266 -4.275 1.00 85.81 172 TYR A C 1
ATOM 1310 O O . TYR A 1 172 ? -7.601 10.384 -4.531 1.00 85.81 172 TYR A O 1
ATOM 1318 N N . LEU A 1 173 ? -5.967 10.257 -3.009 1.00 83.94 173 LEU A N 1
ATOM 1319 C CA . LEU A 1 173 ? -6.876 10.371 -1.859 1.00 83.94 173 LEU A CA 1
ATOM 1320 C C . LEU A 1 173 ? -7.643 11.705 -1.855 1.00 83.94 173 LEU A C 1
ATOM 1322 O O . LEU A 1 173 ? -8.804 11.746 -1.454 1.00 83.94 173 LEU A O 1
ATOM 1326 N N . HIS A 1 174 ? -7.026 12.802 -2.303 1.00 83.69 174 HIS A N 1
ATOM 1327 C CA . HIS A 1 174 ? -7.703 14.099 -2.436 1.00 83.69 174 HIS A CA 1
ATOM 1328 C C . HIS A 1 174 ? -8.804 14.101 -3.498 1.00 83.69 174 HIS A C 1
ATOM 1330 O O . HIS A 1 174 ? -9.808 14.782 -3.310 1.00 83.69 174 HIS A O 1
ATOM 1336 N N . GLY A 1 175 ? -8.641 13.323 -4.568 1.00 80.50 175 GLY A N 1
ATOM 1337 C CA . GLY A 1 175 ? -9.631 13.181 -5.637 1.00 80.50 175 GLY A CA 1
ATOM 1338 C C . GLY A 1 175 ? -10.799 12.244 -5.316 1.00 80.50 175 GLY A C 1
ATOM 1339 O O . GLY A 1 175 ? -11.627 12.005 -6.189 1.00 80.50 175 GLY A O 1
ATOM 1340 N N . THR A 1 176 ? -10.869 11.690 -4.102 1.00 82.12 176 THR A N 1
ATOM 1341 C CA . THR A 1 176 ? -11.926 10.758 -3.677 1.00 82.12 176 THR A CA 1
ATOM 1342 C C . THR A 1 176 ? -12.508 11.173 -2.324 1.00 82.12 176 THR A C 1
ATOM 1344 O O . THR A 1 176 ? -11.913 11.974 -1.597 1.00 82.12 176 THR A O 1
ATOM 1347 N N . ASP A 1 177 ? -13.634 10.571 -1.937 1.00 84.12 177 ASP A N 1
ATOM 1348 C CA . ASP A 1 177 ? -14.225 10.738 -0.598 1.00 84.12 177 ASP A CA 1
ATOM 1349 C C . ASP A 1 177 ? -13.466 9.970 0.502 1.00 84.12 177 ASP A C 1
ATOM 1351 O O . ASP A 1 177 ? -13.846 9.974 1.678 1.00 84.12 177 ASP A O 1
ATOM 1355 N N . THR A 1 178 ? -12.346 9.337 0.144 1.00 88.44 178 THR A N 1
ATOM 1356 C CA . THR A 1 178 ? -11.480 8.608 1.068 1.00 88.44 178 THR A CA 1
ATOM 1357 C C . THR A 1 178 ? -10.853 9.565 2.077 1.00 88.44 178 THR A C 1
ATOM 1359 O O . THR A 1 178 ? -10.153 10.517 1.720 1.00 88.44 178 THR A O 1
ATOM 1362 N N . ARG A 1 179 ? -11.045 9.289 3.370 1.00 91.19 179 ARG A N 1
ATOM 1363 C CA . ARG A 1 179 ? -10.458 10.085 4.461 1.00 91.19 179 ARG A CA 1
ATOM 1364 C C . ARG A 1 179 ? -9.242 9.430 5.094 1.00 91.19 179 ARG A C 1
ATOM 1366 O O . ARG A 1 179 ? -8.443 10.134 5.708 1.00 91.19 179 ARG A O 1
ATOM 1373 N N . TRP A 1 180 ? -9.086 8.121 4.942 1.00 94.50 180 TRP A N 1
ATOM 1374 C CA . TRP A 1 180 ? -8.034 7.363 5.604 1.00 94.50 180 TRP A CA 1
ATOM 1375 C C . TRP A 1 180 ? -7.411 6.344 4.665 1.00 94.50 180 TRP A C 1
ATOM 1377 O O . TRP A 1 180 ? -8.111 5.575 4.007 1.00 94.50 180 TRP A O 1
ATOM 1387 N N . ALA A 1 181 ? -6.084 6.305 4.674 1.00 94.94 181 ALA A N 1
ATOM 1388 C CA . ALA A 1 181 ? -5.331 5.200 4.111 1.00 94.94 181 ALA A CA 1
ATOM 1389 C C . ALA A 1 181 ? -4.840 4.303 5.246 1.00 94.94 181 ALA A C 1
ATOM 1391 O O . ALA A 1 181 ? -4.204 4.772 6.191 1.00 94.94 181 ALA A O 1
ATOM 1392 N N . VAL A 1 182 ? -5.130 3.012 5.138 1.00 96.75 182 VAL A N 1
ATOM 1393 C CA . VAL A 1 182 ? -4.666 1.967 6.051 1.00 96.75 182 VAL A CA 1
ATOM 1394 C C . VAL A 1 182 ? -3.686 1.062 5.320 1.00 96.75 182 VAL A C 1
ATOM 1396 O O . VAL A 1 182 ? -3.856 0.771 4.141 1.00 96.75 182 VAL A O 1
ATOM 1399 N N . PHE A 1 183 ? -2.613 0.652 5.981 1.00 96.75 183 PHE A N 1
ATOM 1400 C CA . PHE A 1 183 ? -1.554 -0.116 5.333 1.00 96.75 183 PHE A CA 1
ATOM 1401 C C . PHE A 1 183 ? -0.773 -0.943 6.342 1.00 96.75 183 PHE A C 1
ATOM 1403 O O . PHE A 1 183 ? -0.753 -0.662 7.541 1.00 96.75 183 PHE A O 1
ATOM 1410 N N . THR A 1 184 ? -0.087 -1.959 5.828 1.00 95.56 184 THR A N 1
ATOM 1411 C CA . THR A 1 184 ? 0.912 -2.714 6.583 1.00 95.56 184 THR A CA 1
ATOM 1412 C C . THR A 1 184 ? 2.296 -2.220 6.179 1.00 95.56 184 THR A C 1
ATOM 1414 O O . THR A 1 184 ? 2.704 -2.355 5.027 1.00 95.56 184 THR A O 1
ATOM 1417 N N . GLY A 1 185 ? 3.004 -1.586 7.115 1.00 90.81 185 GLY A N 1
ATOM 1418 C CA . GLY A 1 185 ? 4.249 -0.874 6.836 1.00 90.81 185 GLY A CA 1
ATOM 1419 C C . GLY A 1 185 ? 5.416 -1.321 7.707 1.00 90.81 185 GLY A C 1
ATOM 1420 O O . GLY A 1 185 ? 5.298 -1.436 8.927 1.00 90.81 185 GLY A O 1
ATOM 1421 N N . ILE A 1 186 ? 6.574 -1.512 7.075 1.00 91.19 186 ILE A N 1
ATOM 1422 C CA . ILE A 1 186 ? 7.857 -1.763 7.746 1.00 91.19 186 ILE A CA 1
ATOM 1423 C C . ILE A 1 186 ? 8.511 -0.456 8.226 1.00 91.19 186 ILE A C 1
ATOM 1425 O O . ILE A 1 186 ? 8.093 0.643 7.859 1.00 91.19 186 ILE A O 1
ATOM 1429 N N . SER A 1 187 ? 9.579 -0.559 9.025 1.00 87.44 187 SER A N 1
ATOM 1430 C CA . SER A 1 187 ? 10.343 0.588 9.555 1.00 87.44 187 SER A CA 1
ATOM 1431 C C . SER A 1 187 ? 10.739 1.620 8.499 1.00 87.44 187 SER A C 1
ATOM 1433 O O . SER A 1 187 ? 10.579 2.811 8.736 1.00 87.44 187 SER A O 1
ATOM 1435 N N . ALA A 1 188 ? 11.201 1.183 7.325 1.00 85.62 188 ALA A N 1
ATOM 1436 C CA . ALA A 1 188 ? 11.613 2.097 6.261 1.00 85.62 188 ALA A CA 1
ATOM 1437 C C . ALA A 1 188 ? 10.459 2.999 5.783 1.00 85.62 188 ALA A C 1
ATOM 1439 O O . ALA A 1 188 ? 10.621 4.215 5.711 1.00 85.62 188 ALA A O 1
ATOM 1440 N N . LEU A 1 189 ? 9.276 2.422 5.535 1.00 87.62 189 LEU A N 1
ATOM 1441 C CA . LEU A 1 189 ? 8.086 3.177 5.135 1.00 87.62 189 LEU A CA 1
ATOM 1442 C C . LEU A 1 189 ? 7.621 4.128 6.245 1.00 87.62 189 LEU A C 1
ATOM 1444 O O . LEU A 1 189 ? 7.336 5.292 5.973 1.00 87.62 189 LEU A O 1
ATOM 1448 N N . ARG A 1 190 ? 7.605 3.654 7.499 1.00 89.56 190 ARG A N 1
ATOM 1449 C CA . ARG A 1 190 ? 7.265 4.478 8.673 1.00 89.56 190 ARG A CA 1
ATOM 1450 C C . ARG A 1 190 ? 8.156 5.706 8.764 1.00 89.56 190 ARG A C 1
ATOM 1452 O O . ARG A 1 190 ? 7.656 6.821 8.823 1.00 89.56 190 ARG A O 1
ATOM 1459 N N . ASN A 1 191 ? 9.467 5.498 8.685 1.00 86.75 191 ASN A N 1
ATOM 1460 C CA . ASN A 1 191 ? 10.448 6.572 8.754 1.00 86.75 191 ASN A CA 1
ATOM 1461 C C . ASN A 1 191 ? 10.265 7.582 7.614 1.00 86.75 191 ASN A C 1
ATOM 1463 O O . ASN A 1 191 ? 10.369 8.783 7.846 1.00 86.75 191 ASN A O 1
ATOM 1467 N N . SER A 1 192 ? 9.972 7.117 6.397 1.00 85.88 192 SER A N 1
ATOM 1468 C CA . SER A 1 192 ? 9.688 8.001 5.261 1.00 85.88 192 SER A CA 1
ATOM 1469 C C . SER A 1 192 ? 8.439 8.854 5.489 1.00 85.88 192 SER A C 1
ATOM 1471 O O . SER A 1 192 ? 8.481 10.053 5.237 1.00 85.88 192 SER A O 1
ATOM 1473 N N . LEU A 1 193 ? 7.357 8.277 6.018 1.00 87.44 193 LEU A N 1
ATOM 1474 C CA . LEU A 1 193 ? 6.121 9.010 6.312 1.00 87.44 193 LEU A CA 1
ATOM 1475 C C . LEU A 1 193 ? 6.295 9.998 7.476 1.00 87.44 193 LEU A C 1
ATOM 1477 O O . LEU A 1 193 ? 5.842 11.137 7.389 1.00 87.44 193 LEU A O 1
ATOM 1481 N N . THR A 1 194 ? 7.016 9.611 8.532 1.00 86.69 194 THR A N 1
ATOM 1482 C CA . THR A 1 194 ? 7.333 10.506 9.657 1.00 86.69 194 THR A CA 1
ATOM 1483 C C . THR A 1 194 ? 8.183 11.699 9.213 1.00 86.69 194 THR A C 1
ATOM 1485 O O . THR A 1 194 ? 7.943 12.814 9.666 1.00 86.69 194 THR A O 1
ATOM 1488 N N . LYS A 1 195 ? 9.130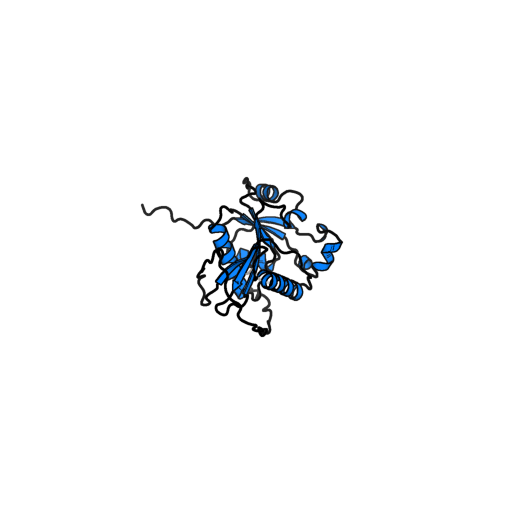 11.506 8.282 1.00 84.94 195 LYS A N 1
ATOM 1489 C CA . LYS A 1 195 ? 9.921 12.599 7.678 1.00 84.94 195 LYS A CA 1
ATOM 1490 C C . LYS A 1 195 ? 9.091 13.563 6.825 1.00 84.94 195 LYS A C 1
ATOM 1492 O O . LYS A 1 195 ? 9.556 14.661 6.545 1.00 84.94 195 LYS A O 1
ATOM 1497 N N . LEU A 1 196 ? 7.900 13.150 6.396 1.00 81.88 196 LEU A N 1
ATOM 1498 C CA . LEU A 1 196 ? 6.921 13.996 5.708 1.00 81.88 196 LEU A CA 1
ATOM 1499 C C . LEU A 1 196 ? 5.905 14.610 6.683 1.00 81.88 196 LEU A C 1
ATOM 1501 O O . LEU A 1 196 ? 4.864 15.096 6.251 1.00 81.88 196 LEU A O 1
ATOM 1505 N N . ASN A 1 197 ? 6.182 14.555 7.989 1.00 85.62 197 ASN A N 1
ATOM 1506 C CA . ASN A 1 197 ? 5.332 15.070 9.060 1.00 85.62 197 ASN A CA 1
ATOM 1507 C C . ASN A 1 197 ? 3.916 14.466 9.056 1.00 85.62 197 ASN A C 1
ATOM 1509 O O . ASN A 1 197 ? 2.979 15.066 9.579 1.00 85.62 197 ASN A O 1
ATOM 1513 N N . MET A 1 198 ? 3.750 13.261 8.498 1.00 86.38 198 MET A N 1
ATOM 1514 C CA . MET A 1 198 ? 2.470 12.563 8.535 1.00 86.38 198 MET A CA 1
ATOM 1515 C C . MET A 1 198 ? 2.252 11.927 9.907 1.00 86.38 198 MET A C 1
ATOM 1517 O O . MET A 1 198 ? 3.108 11.198 10.419 1.00 86.38 198 MET A O 1
ATOM 1521 N N . GLN A 1 199 ? 1.076 12.166 10.483 1.00 90.31 199 GLN A N 1
ATOM 1522 C CA . GLN A 1 199 ? 0.657 11.508 11.713 1.00 90.31 199 GLN A CA 1
ATOM 1523 C C . GLN A 1 199 ? 0.303 10.044 11.424 1.00 90.31 199 GLN A C 1
ATOM 1525 O O . GLN A 1 199 ? -0.677 9.749 10.740 1.00 90.31 199 GLN A O 1
ATOM 1530 N N . LEU A 1 200 ? 1.122 9.128 11.943 1.00 93.31 200 LEU A N 1
ATOM 1531 C CA . LEU A 1 200 ? 0.887 7.689 11.863 1.00 93.31 200 LEU A CA 1
ATOM 1532 C C . LEU A 1 200 ? 0.079 7.228 13.079 1.00 93.31 200 LEU A C 1
ATOM 1534 O O . LEU A 1 200 ? 0.464 7.512 14.212 1.00 93.31 200 LEU A O 1
ATOM 1538 N N . HIS A 1 201 ? -0.981 6.457 12.848 1.00 95.81 201 HIS A N 1
ATOM 1539 C CA . HIS A 1 201 ? -1.770 5.806 13.894 1.00 95.81 201 HIS A CA 1
ATOM 1540 C C . HIS A 1 201 ? -1.519 4.292 13.864 1.00 95.81 201 HIS A C 1
ATOM 1542 O O . HIS A 1 201 ? -2.064 3.614 12.991 1.00 95.81 201 HIS A O 1
ATOM 1548 N N . PRO A 1 202 ? -0.686 3.734 14.762 1.00 95.88 202 PRO A N 1
ATOM 1549 C CA . PRO A 1 202 ? -0.504 2.290 14.871 1.00 95.88 202 PRO A CA 1
ATOM 1550 C C . PRO A 1 202 ? -1.789 1.610 15.344 1.00 95.88 202 PRO A C 1
ATOM 1552 O O . PRO A 1 202 ? -2.377 2.030 16.336 1.00 95.88 202 PRO A O 1
ATOM 1555 N N . LEU A 1 203 ? -2.200 0.551 14.648 1.00 97.06 203 LEU A N 1
ATOM 1556 C CA . LEU A 1 203 ? -3.422 -0.207 14.941 1.00 97.06 203 LEU A CA 1
ATOM 1557 C C . LEU A 1 203 ? -3.134 -1.627 15.441 1.00 97.06 203 LEU A C 1
ATOM 1559 O O . LEU A 1 203 ? -3.975 -2.229 16.098 1.00 97.06 203 LEU A O 1
ATOM 1563 N N . GLY A 1 204 ? -1.952 -2.172 15.142 1.00 96.44 204 GLY A N 1
ATOM 1564 C CA . GLY A 1 204 ? -1.568 -3.509 15.587 1.00 96.44 204 GLY A CA 1
ATOM 1565 C C . GLY A 1 204 ? -0.276 -4.009 14.952 1.00 96.44 204 GLY A C 1
ATOM 1566 O O . GLY A 1 204 ? 0.273 -3.397 14.032 1.00 96.44 204 GLY A O 1
ATOM 1567 N N . THR A 1 205 ? 0.225 -5.138 15.449 1.00 96.62 205 THR A N 1
ATOM 1568 C CA . THR A 1 205 ? 1.373 -5.825 14.852 1.00 96.62 205 THR A CA 1
ATOM 1569 C C . THR A 1 205 ? 0.900 -6.700 13.696 1.00 96.62 205 THR A C 1
ATOM 1571 O O . THR A 1 205 ? -0.058 -7.458 13.829 1.00 96.62 205 THR A O 1
ATOM 1574 N N . ALA A 1 206 ? 1.575 -6.630 12.550 1.00 96.56 206 ALA A N 1
ATOM 1575 C CA . ALA A 1 206 ? 1.321 -7.563 11.460 1.00 96.56 206 ALA A CA 1
ATOM 1576 C C . ALA A 1 206 ? 2.177 -8.815 11.682 1.00 96.56 206 ALA A C 1
ATOM 1578 O O . ALA A 1 206 ? 3.284 -8.937 11.162 1.00 96.56 206 ALA A O 1
ATOM 1579 N N . SER A 1 207 ? 1.696 -9.721 12.537 1.00 95.88 207 SER A N 1
ATOM 1580 C CA . SER A 1 207 ? 2.384 -10.984 12.817 1.00 95.88 207 SER A CA 1
ATOM 1581 C C . SER A 1 207 ? 2.154 -11.995 11.696 1.00 95.88 207 SER A C 1
ATOM 1583 O O . SER A 1 207 ? 1.013 -12.238 11.305 1.00 95.88 207 SER A O 1
ATOM 1585 N N . ILE A 1 208 ? 3.224 -12.650 11.238 1.00 95.94 208 ILE A N 1
ATOM 1586 C CA . ILE A 1 208 ? 3.134 -13.740 10.255 1.00 95.94 208 ILE A CA 1
ATOM 1587 C C . ILE A 1 208 ? 2.294 -14.919 10.769 1.00 95.94 208 ILE A C 1
ATOM 1589 O O . ILE A 1 208 ? 1.676 -15.630 9.983 1.00 95.94 208 ILE A O 1
ATOM 1593 N N . GLU A 1 209 ? 2.202 -15.092 12.090 1.00 96.62 209 GLU A N 1
ATOM 1594 C CA . GLU A 1 209 ? 1.402 -16.152 12.714 1.00 96.62 209 GLU A CA 1
ATOM 1595 C C . GLU A 1 209 ? -0.103 -15.980 12.484 1.00 96.62 209 GLU A C 1
ATOM 1597 O O . GLU A 1 209 ? -0.855 -16.951 12.549 1.00 96.62 209 GLU A O 1
ATOM 1602 N N . ARG A 1 210 ? -0.542 -14.760 12.161 1.00 96.00 210 ARG A N 1
ATOM 1603 C CA . ARG A 1 210 ? -1.929 -14.463 11.786 1.00 96.00 210 ARG A CA 1
ATOM 1604 C C . ARG A 1 210 ? -2.256 -14.891 10.350 1.00 96.00 210 ARG A C 1
ATOM 1606 O O . ARG A 1 210 ? -3.427 -14.931 9.987 1.00 96.00 210 ARG A O 1
ATOM 1613 N N . LEU A 1 211 ? -1.249 -15.211 9.531 1.00 93.94 211 LEU A N 1
ATOM 1614 C CA . LEU A 1 211 ? -1.464 -15.731 8.183 1.00 93.94 211 LEU A CA 1
ATOM 1615 C C . LEU A 1 211 ? -1.655 -17.256 8.177 1.00 93.94 211 LEU A C 1
ATOM 1617 O O . LEU A 1 211 ? -1.055 -17.958 9.007 1.00 93.94 211 LEU A O 1
ATOM 1621 N N . PRO A 1 212 ? -2.423 -17.795 7.209 1.00 93.69 212 PRO A N 1
ATOM 1622 C CA . PRO A 1 212 ? -2.517 -19.232 6.978 1.00 93.69 212 PRO A CA 1
ATOM 1623 C C . PRO A 1 212 ? -1.136 -19.863 6.782 1.00 93.69 212 PRO A C 1
ATOM 1625 O O . PRO A 1 212 ? -0.303 -19.325 6.056 1.00 93.69 212 PRO A O 1
ATOM 1628 N N . ALA A 1 213 ? -0.899 -21.030 7.389 1.00 93.50 213 ALA A N 1
ATOM 1629 C CA . ALA A 1 213 ? 0.417 -21.680 7.399 1.00 93.50 213 ALA A CA 1
ATOM 1630 C C . ALA A 1 213 ? 1.034 -21.868 5.999 1.00 93.50 213 ALA A C 1
ATOM 1632 O O . ALA A 1 213 ? 2.239 -21.693 5.834 1.00 93.50 213 ALA A O 1
ATOM 1633 N N . HIS A 1 214 ? 0.208 -22.162 4.990 1.00 92.62 214 HIS A N 1
ATOM 1634 C CA . HIS A 1 214 ? 0.651 -22.370 3.610 1.00 92.62 214 HIS A CA 1
ATOM 1635 C C . HIS A 1 214 ? 1.100 -21.079 2.899 1.00 92.62 214 HIS A C 1
ATOM 1637 O O . HIS A 1 214 ? 1.887 -21.156 1.961 1.00 92.62 214 HIS A O 1
ATOM 1643 N N . GLU A 1 215 ? 0.651 -19.900 3.344 1.00 93.00 215 GLU A N 1
ATOM 1644 C CA . GLU A 1 215 ? 1.053 -18.608 2.766 1.00 93.00 215 GLU A CA 1
ATOM 1645 C C . GLU A 1 215 ? 2.372 -18.095 3.367 1.00 93.00 215 GLU A C 1
ATOM 1647 O O . GLU A 1 215 ? 3.102 -17.344 2.725 1.00 93.00 215 GLU A O 1
ATOM 1652 N N . ARG A 1 216 ? 2.714 -18.496 4.600 1.00 94.44 216 ARG A N 1
ATOM 1653 C CA . ARG A 1 216 ? 3.816 -17.892 5.378 1.00 94.44 216 ARG A CA 1
ATOM 1654 C C . ARG A 1 216 ? 5.169 -17.977 4.675 1.00 94.44 216 ARG A C 1
ATOM 1656 O O . ARG A 1 216 ? 5.903 -16.993 4.646 1.00 94.44 216 ARG A O 1
ATOM 1663 N N . ALA A 1 217 ? 5.488 -19.129 4.086 1.00 94.31 217 ALA A N 1
ATOM 1664 C CA . ALA A 1 217 ? 6.768 -19.344 3.410 1.00 94.31 217 ALA A CA 1
ATOM 1665 C C . ALA A 1 217 ? 6.965 -18.408 2.205 1.00 94.31 217 ALA A C 1
ATOM 1667 O O . ALA A 1 217 ? 8.091 -17.998 1.925 1.00 94.31 217 ALA A O 1
ATOM 1668 N N . ALA A 1 218 ? 5.877 -18.012 1.536 1.00 95.44 218 ALA A N 1
ATOM 1669 C CA . ALA A 1 218 ? 5.929 -17.115 0.386 1.00 95.44 218 ALA A CA 1
ATOM 1670 C C . ALA A 1 218 ? 6.392 -15.697 0.756 1.00 95.44 218 ALA A C 1
ATOM 1672 O O . ALA A 1 218 ? 6.792 -14.940 -0.117 1.00 95.44 218 ALA A O 1
ATOM 1673 N N . TRP A 1 219 ? 6.395 -15.318 2.035 1.00 95.62 219 TRP A N 1
ATOM 1674 C CA . TRP A 1 219 ? 6.803 -13.977 2.459 1.00 95.62 219 TRP A CA 1
ATOM 1675 C C . TRP A 1 219 ? 8.299 -13.834 2.765 1.00 95.62 219 TRP A C 1
ATOM 1677 O O . TRP A 1 219 ? 8.748 -12.725 3.065 1.00 95.62 219 TRP A O 1
ATOM 1687 N N . GLY A 1 220 ? 9.081 -14.917 2.679 1.00 95.88 220 GLY A N 1
ATOM 1688 C CA . GLY A 1 220 ? 10.527 -14.886 2.908 1.00 95.88 220 GLY A CA 1
ATOM 1689 C C . GLY A 1 220 ? 10.900 -14.183 4.222 1.00 95.88 220 GLY A C 1
ATOM 1690 O O . GLY A 1 220 ? 10.359 -14.489 5.285 1.00 95.88 220 GLY A O 1
ATOM 1691 N N . SER A 1 221 ? 11.807 -13.206 4.159 1.00 95.62 221 SER A N 1
ATOM 1692 C CA . SER A 1 221 ? 12.250 -12.414 5.315 1.00 95.62 221 SER A CA 1
ATOM 1693 C C . SER A 1 221 ? 11.417 -11.150 5.583 1.00 95.62 221 SER A C 1
ATOM 1695 O O . SER A 1 221 ? 11.746 -10.397 6.501 1.00 95.62 221 SER A O 1
ATOM 1697 N N . TYR A 1 222 ? 10.319 -10.905 4.853 1.00 94.88 222 TYR A N 1
ATOM 1698 C CA . TYR A 1 222 ? 9.536 -9.663 4.960 1.00 94.88 222 TYR A CA 1
ATOM 1699 C C . TYR A 1 222 ? 9.076 -9.379 6.400 1.00 94.88 222 TYR A C 1
ATOM 1701 O O . TYR A 1 222 ? 9.273 -8.281 6.923 1.00 94.88 222 TYR A O 1
ATOM 1709 N N . TYR A 1 223 ? 8.543 -10.386 7.099 1.00 95.19 223 TYR A N 1
ATOM 1710 C CA . TYR A 1 223 ? 8.046 -10.223 8.472 1.00 95.19 223 TYR A CA 1
ATOM 1711 C C . TYR A 1 223 ? 9.144 -10.048 9.526 1.00 95.19 223 TYR A C 1
ATOM 1713 O O . TYR A 1 223 ? 8.858 -9.562 10.622 1.00 95.19 223 TYR A O 1
ATOM 1721 N N . GLN A 1 224 ? 10.410 -10.339 9.205 1.00 95.00 224 GLN A N 1
ATOM 1722 C CA . GLN A 1 224 ? 11.535 -10.024 10.097 1.00 95.00 224 GLN A CA 1
ATOM 1723 C C . GLN A 1 224 ? 11.688 -8.506 10.291 1.00 95.00 224 GLN A C 1
ATOM 1725 O O . GLN A 1 224 ? 12.221 -8.058 11.304 1.00 95.00 224 GLN A O 1
ATOM 1730 N N . GLN A 1 225 ? 11.135 -7.707 9.371 1.00 93.00 225 GLN A N 1
ATOM 1731 C CA . GLN A 1 225 ? 11.095 -6.245 9.448 1.00 93.00 225 GLN A CA 1
ATOM 1732 C C . GLN A 1 225 ? 10.055 -5.703 10.445 1.00 93.00 225 GLN A C 1
ATOM 1734 O O . GLN A 1 225 ? 9.908 -4.484 10.567 1.00 93.00 225 GLN A O 1
ATOM 1739 N N . LYS A 1 226 ? 9.341 -6.590 11.159 1.00 94.50 226 LYS A N 1
ATOM 1740 C CA . LYS A 1 226 ? 8.320 -6.266 12.171 1.00 94.50 226 LYS A CA 1
ATOM 1741 C C . LYS A 1 226 ? 7.286 -5.256 11.648 1.00 94.50 226 LYS A C 1
ATOM 1743 O O . LYS A 1 226 ? 7.184 -4.148 12.190 1.00 94.50 226 LYS A O 1
ATOM 1748 N N . PRO A 1 227 ? 6.559 -5.602 10.569 1.00 96.19 227 PRO A N 1
ATOM 1749 C CA . PRO A 1 227 ? 5.564 -4.709 10.001 1.00 96.19 227 PRO A CA 1
ATOM 1750 C C . PRO A 1 227 ? 4.448 -4.401 11.009 1.00 96.19 227 PRO A C 1
ATOM 1752 O O . PRO A 1 227 ? 4.071 -5.239 11.831 1.00 96.19 227 PRO A O 1
ATOM 1755 N N . LEU A 1 228 ? 3.913 -3.183 10.934 1.00 97.56 228 LEU A N 1
ATOM 1756 C CA . LEU A 1 228 ? 2.753 -2.753 11.713 1.00 97.56 228 LEU A CA 1
ATOM 1757 C C . LEU A 1 228 ? 1.592 -2.423 10.787 1.00 97.56 228 LEU A C 1
ATOM 1759 O O . LEU A 1 228 ? 1.797 -1.830 9.726 1.00 97.56 228 LEU A O 1
ATOM 1763 N N . VAL A 1 229 ? 0.383 -2.740 11.240 1.00 97.75 229 VAL A N 1
ATOM 1764 C CA . VAL A 1 229 ? -0.839 -2.173 10.675 1.00 97.75 229 VAL A CA 1
ATOM 1765 C C . VAL A 1 229 ? -0.965 -0.747 11.185 1.00 97.75 229 VAL A C 1
ATOM 1767 O O . VAL A 1 229 ? -0.875 -0.500 12.391 1.00 97.75 229 VAL A O 1
ATOM 1770 N N . MET A 1 230 ? -1.138 0.200 10.272 1.00 96.94 230 MET A N 1
ATOM 1771 C CA . MET A 1 230 ? -1.214 1.622 10.584 1.00 96.94 230 MET A CA 1
ATOM 1772 C C . MET A 1 230 ? -2.262 2.316 9.727 1.00 96.94 230 MET A C 1
ATOM 1774 O O . MET A 1 230 ? -2.645 1.819 8.668 1.00 96.94 230 MET A O 1
ATOM 1778 N N . ALA A 1 231 ? -2.668 3.499 10.174 1.00 96.06 231 ALA A N 1
ATOM 1779 C CA . ALA A 1 231 ? -3.471 4.426 9.399 1.00 96.06 231 ALA A CA 1
ATOM 1780 C C . ALA A 1 231 ? -2.804 5.797 9.301 1.00 96.06 231 ALA A C 1
ATOM 1782 O O . ALA A 1 231 ? -2.119 6.240 10.227 1.00 96.06 231 ALA A O 1
ATOM 1783 N N . ILE A 1 232 ? -3.063 6.480 8.192 1.00 93.62 232 ILE A N 1
ATOM 1784 C CA . ILE A 1 232 ? -2.832 7.912 8.027 1.00 93.62 232 ILE A CA 1
ATOM 1785 C C . ILE A 1 232 ? -4.131 8.575 7.603 1.00 93.62 232 ILE A C 1
ATOM 1787 O O . ILE A 1 232 ? -4.870 8.055 6.761 1.00 93.62 232 ILE A O 1
ATOM 1791 N N . GLN A 1 233 ? -4.402 9.736 8.184 1.00 92.00 233 GLN A N 1
ATOM 1792 C CA . GLN A 1 233 ? -5.505 10.565 7.736 1.00 92.00 233 GLN A CA 1
ATOM 1793 C C . GLN A 1 233 ? -5.063 11.359 6.510 1.00 92.00 233 GLN A C 1
ATOM 1795 O O . GLN A 1 233 ? -3.974 11.946 6.500 1.00 92.00 233 GLN A O 1
ATOM 1800 N N . ARG A 1 234 ? -5.929 11.422 5.496 1.00 87.50 234 ARG A N 1
ATOM 1801 C CA . ARG A 1 234 ? -5.769 12.358 4.386 1.00 87.50 234 ARG A CA 1
ATOM 1802 C C . ARG A 1 234 ? -5.648 13.761 4.972 1.00 87.50 234 ARG A C 1
ATOM 1804 O O . ARG A 1 234 ? -6.568 14.232 5.642 1.00 87.50 234 ARG A O 1
ATOM 1811 N N . GLN A 1 235 ? -4.521 14.415 4.721 1.00 75.12 235 GLN A N 1
ATOM 1812 C CA . GLN A 1 235 ? -4.351 15.813 5.091 1.00 75.12 235 GLN A CA 1
ATOM 1813 C C . GLN A 1 235 ? -5.395 16.620 4.318 1.00 75.12 235 GLN A C 1
ATOM 1815 O O . GLN A 1 235 ? -5.601 16.378 3.134 1.00 75.12 235 GLN A O 1
ATOM 1820 N N . GLN A 1 236 ? -6.110 17.535 4.960 1.00 62.19 236 GLN A N 1
ATOM 1821 C CA . GLN A 1 236 ? -6.841 18.541 4.195 1.00 62.19 236 GLN A CA 1
ATOM 1822 C C . GLN A 1 236 ? -5.808 19.559 3.707 1.00 62.19 236 GLN A C 1
ATOM 1824 O O . GLN A 1 236 ? -4.895 19.886 4.470 1.00 62.19 236 GLN A O 1
ATOM 1829 N N . PRO A 1 237 ? -5.900 20.055 2.460 1.00 53.91 237 PRO A N 1
ATOM 1830 C CA . PRO A 1 237 ? -5.181 21.271 2.127 1.00 53.91 237 PRO A CA 1
ATOM 1831 C C . PRO A 1 237 ? -5.623 22.313 3.154 1.00 53.91 237 PRO A C 1
ATOM 1833 O O . PRO A 1 237 ? -6.824 22.426 3.413 1.00 53.91 237 PRO A O 1
ATOM 1836 N N . LEU A 1 238 ? -4.677 23.028 3.762 1.00 42.69 238 LEU A N 1
ATOM 1837 C CA . LEU A 1 238 ? -4.996 24.255 4.479 1.00 42.69 238 LEU A CA 1
ATOM 1838 C C . LEU A 1 238 ? -5.626 25.181 3.434 1.00 42.69 238 LEU A C 1
ATOM 1840 O O . LEU A 1 238 ? -4.921 25.824 2.658 1.00 42.69 238 LEU A O 1
ATOM 1844 N N . LEU A 1 239 ? -6.954 25.172 3.333 1.00 44.22 239 LEU A N 1
ATOM 1845 C CA . LEU A 1 239 ? -7.666 26.312 2.796 1.00 44.22 239 LEU A CA 1
ATOM 1846 C C . LEU A 1 239 ? -7.298 27.422 3.770 1.00 44.22 239 LEU A C 1
ATOM 1848 O O . LEU A 1 239 ? -7.679 27.365 4.934 1.00 44.22 239 LEU A O 1
ATOM 1852 N N . ASN A 1 240 ? -6.433 28.337 3.333 1.00 39.31 240 ASN A N 1
ATOM 1853 C CA . ASN A 1 240 ? -6.253 29.587 4.046 1.00 39.31 240 ASN A CA 1
ATOM 1854 C C . ASN A 1 240 ? -7.647 30.200 4.145 1.00 39.31 240 ASN A C 1
ATOM 1856 O O . ASN A 1 240 ? -8.207 30.615 3.127 1.00 39.31 240 ASN A O 1
ATOM 1860 N N . ASP A 1 241 ? -8.201 30.170 5.352 1.00 40.81 241 ASP A N 1
ATOM 1861 C CA . ASP A 1 241 ? -9.364 30.954 5.708 1.00 40.81 241 ASP A CA 1
ATOM 1862 C C . ASP A 1 241 ? -9.048 32.413 5.364 1.00 40.81 241 ASP A C 1
ATOM 1864 O O . ASP A 1 241 ? -8.056 32.983 5.815 1.00 40.81 241 ASP A O 1
ATOM 1868 N N . GLU A 1 242 ? -9.863 32.928 4.451 1.00 38.03 242 GLU A N 1
ATOM 1869 C CA . GLU A 1 242 ? -10.281 34.315 4.295 1.00 38.03 242 GLU A CA 1
ATOM 1870 C C . GLU A 1 242 ? -9.222 35.407 4.520 1.00 38.03 242 GLU A C 1
ATOM 1872 O O . GLU A 1 242 ? -8.886 35.811 5.632 1.00 38.03 242 GLU A O 1
ATOM 1877 N N . VAL A 1 243 ? -8.819 36.013 3.399 1.00 42.09 243 VAL A N 1
ATOM 1878 C CA . VAL A 1 243 ? -8.618 37.463 3.352 1.00 42.09 243 VAL A CA 1
ATOM 1879 C C . VAL A 1 243 ? -9.932 38.110 3.811 1.00 42.09 243 VAL A C 1
ATOM 1881 O O . VAL A 1 243 ? -10.911 38.090 3.065 1.00 42.09 243 VAL A O 1
ATOM 1884 N N . GLN A 1 244 ? -9.947 38.639 5.034 1.00 35.44 244 GLN A N 1
ATOM 1885 C CA . GLN A 1 244 ? -10.858 39.704 5.456 1.00 35.44 244 GLN A CA 1
ATOM 1886 C C . GLN A 1 244 ? -10.116 41.037 5.416 1.00 35.44 244 GLN A C 1
ATOM 1888 O O . GLN A 1 244 ? -8.946 41.074 5.866 1.00 35.44 244 GLN A O 1
#

Secondary structure (DSSP, 8-state):
-----PPPP------------PPP---PPPPPP---------------B----SSSS--EEEEE-TT-TTHHHHHHHHHHHHHHHH--------SEEEEEE-TT--EEEEEEEEETTTS--GGGGGSSS-HHHHHHHHHSS---GGGEEEEEEEEESSGGGHHHHHHHHHHHHHTSS--EEEEEE-HHHHHHHHHTT--EEEEEE--GGGS-HHHHGGGTTGGGG--EEEEEEPPPP-------

Foldseek 3Di:
DDDDDDPDDDDDDPDPPPPPPDDPFPPDDDDDDDDDDDDDDDDDDWPWDQDDDPDPWRKTKGKAFPPRPCVVVLQVQLQVQLCVVFVFRDDDAAGIKIFIATPVRDTQWIKHKDQQVPDQDPCCLFPPDRVQVLVCVQPVDRDDSRQEMEIGSTGGPGPVCLVVVVVSVLVVSVVDSRFKYKYWDFPVNVVVCVVVVWDKGFRGWPDLVSDDPVNSVNSGCVCVSGITIIMTTRDDPPPPPDDD

Organism: NCBI:txid2676064

Sequence (244 aa):
MLPLHQPASFLTTSGQASTTLALPAFDLPCMPVHQHGKGRQHAQSRHHADVRLHGPQQVTVTMSGPDAADRAELQGYIHQIFKRAYGADVRDFMPQLLSLRDAHGDLLAVCGLRHADSTPLFLERYLDMPVQQALALATGKQVPREQLIEIGNLAVGEPSSSRCLLAAISLYLHGTDTRWAVFTGISALRNSLTKLNMQLHPLGTASIERLPAHERAAWGSYYQQKPLVMAIQRQQPLLNDEVQ

InterPro domains:
  IPR022050 Thermostable hemolysin [PF12261] (67-236)

Radius of gyration: 22.91 Å; chains: 1; bounding box: 66×62×90 Å

pLDDT: mean 76.35, std 27.04, range [22.33, 98.38]